Protein AF-A0A7S4PQV6-F1 (afdb_monomer_lite)

Radius of gyration: 25.03 Å; chains: 1; bounding box: 55×38×76 Å

Structure (mmCIF, N/CA/C/O backbone):
data_AF-A0A7S4PQV6-F1
#
_entry.id   AF-A0A7S4PQV6-F1
#
loop_
_atom_site.group_PDB
_atom_site.id
_atom_site.type_symbol
_atom_site.label_atom_id
_atom_site.label_alt_id
_atom_site.label_comp_id
_atom_site.label_asym_id
_atom_site.label_entity_id
_atom_site.label_seq_id
_atom_site.pdbx_PDB_ins_code
_atom_site.Cartn_x
_atom_site.Cartn_y
_atom_site.Cartn_z
_atom_site.occupancy
_atom_site.B_iso_or_equiv
_atom_site.auth_seq_id
_atom_site.auth_comp_id
_atom_site.auth_asym_id
_atom_site.auth_atom_id
_atom_site.pdbx_PDB_model_num
ATOM 1 N N . PRO A 1 1 ? -4.901 -3.426 -16.886 1.00 66.56 1 PRO A N 1
ATOM 2 C CA . PRO A 1 1 ? -4.158 -3.063 -15.654 1.00 66.56 1 PRO A CA 1
ATOM 3 C C . PRO A 1 1 ? -4.168 -4.275 -14.724 1.00 66.56 1 PRO A C 1
ATOM 5 O O . PRO A 1 1 ? -5.193 -4.946 -14.665 1.00 66.56 1 PRO A O 1
ATOM 8 N N . THR A 1 2 ? -3.049 -4.587 -14.075 1.00 83.88 2 THR A N 1
ATOM 9 C CA . THR A 1 2 ? -2.948 -5.739 -13.167 1.00 83.88 2 THR A CA 1
ATOM 10 C C . THR A 1 2 ? -3.135 -5.259 -11.735 1.00 83.88 2 THR A C 1
ATOM 12 O O . THR A 1 2 ? -2.470 -4.310 -11.329 1.00 83.88 2 THR A O 1
ATOM 15 N N . VAL A 1 3 ? -4.025 -5.906 -10.984 1.00 88.38 3 VAL A N 1
ATOM 16 C CA . VAL A 1 3 ? -4.213 -5.672 -9.547 1.00 88.38 3 VAL A CA 1
ATOM 17 C C . VAL A 1 3 ? -3.624 -6.861 -8.800 1.00 88.38 3 VAL A C 1
ATOM 19 O O . VAL A 1 3 ? -3.897 -8.006 -9.156 1.00 88.38 3 VAL A O 1
ATOM 22 N N . ILE A 1 4 ? -2.809 -6.586 -7.785 1.00 91.00 4 ILE A N 1
ATOM 23 C CA . ILE A 1 4 ? -2.228 -7.602 -6.907 1.00 91.00 4 ILE A CA 1
ATOM 24 C C . ILE A 1 4 ? -2.893 -7.455 -5.544 1.00 91.00 4 ILE A C 1
ATOM 26 O O . ILE A 1 4 ? -2.924 -6.361 -4.986 1.00 91.00 4 ILE A O 1
ATOM 30 N N . VAL A 1 5 ? -3.425 -8.556 -5.019 1.00 93.06 5 VAL A N 1
ATOM 31 C CA . VAL A 1 5 ? -4.006 -8.613 -3.675 1.00 93.06 5 VAL A CA 1
ATOM 32 C C . VAL A 1 5 ? -3.042 -9.377 -2.778 1.00 93.06 5 VAL A C 1
ATOM 34 O O . VAL A 1 5 ? -2.691 -10.517 -3.075 1.00 93.06 5 VAL A O 1
ATOM 37 N N . LEU A 1 6 ? -2.607 -8.736 -1.694 1.00 92.81 6 LEU A N 1
ATOM 38 C CA . LEU A 1 6 ? -1.707 -9.318 -0.704 1.00 92.81 6 LEU A CA 1
ATOM 39 C C . LEU A 1 6 ? -2.501 -9.659 0.558 1.00 92.81 6 LEU A C 1
ATOM 41 O O . LEU A 1 6 ? -3.185 -8.801 1.112 1.00 92.81 6 LEU A O 1
ATOM 45 N N . ALA A 1 7 ? -2.390 -10.902 1.021 1.00 94.44 7 ALA A N 1
ATOM 46 C CA . ALA A 1 7 ? -2.886 -11.309 2.329 1.00 94.44 7 ALA A CA 1
ATOM 47 C C . ALA A 1 7 ? -1.705 -11.395 3.301 1.00 94.44 7 ALA A C 1
ATOM 49 O O . ALA A 1 7 ? -0.727 -12.090 3.024 1.00 94.44 7 ALA A O 1
ATOM 50 N N . SER A 1 8 ? -1.791 -10.696 4.432 1.00 92.31 8 SER A N 1
ATOM 51 C CA . SER A 1 8 ? -0.792 -10.771 5.498 1.00 92.31 8 SER A CA 1
ATOM 52 C C . SER A 1 8 ? -1.277 -11.656 6.649 1.00 92.31 8 SER A C 1
ATOM 54 O O . SER A 1 8 ? -2.484 -11.827 6.843 1.00 92.31 8 SER A O 1
ATOM 56 N N . PRO A 1 9 ? -0.362 -12.190 7.474 1.00 90.81 9 PRO A N 1
ATOM 57 C CA . PRO A 1 9 ? -0.731 -12.694 8.788 1.00 90.81 9 PRO A CA 1
ATOM 58 C C . PRO A 1 9 ? -1.379 -11.590 9.639 1.00 90.81 9 PRO A C 1
ATOM 60 O O . PRO A 1 9 ? -1.104 -10.405 9.442 1.00 90.81 9 PRO A O 1
ATOM 63 N N . GLY A 1 10 ? -2.210 -11.986 10.607 1.00 90.19 10 GLY A N 1
ATOM 64 C CA . GLY A 1 10 ? -2.745 -11.055 11.602 1.00 90.19 10 GLY A CA 1
ATOM 65 C C . GLY A 1 10 ? -1.632 -10.443 12.454 1.00 90.19 10 GLY A C 1
ATOM 66 O O . GLY A 1 10 ? -0.695 -11.152 12.837 1.00 90.19 10 GLY A O 1
ATOM 67 N N . LEU A 1 11 ? -1.758 -9.143 12.725 1.00 92.06 11 LEU A N 1
ATOM 68 C CA . LEU A 1 11 ? -0.858 -8.393 13.598 1.00 92.06 11 LEU A CA 1
ATOM 69 C C . LEU A 1 11 ? -1.162 -8.678 15.074 1.00 92.06 11 LEU A C 1
ATOM 71 O O . LEU A 1 11 ? -2.280 -9.073 15.419 1.00 92.06 11 LEU A O 1
ATOM 75 N N . PHE A 1 12 ? -0.177 -8.444 15.940 1.00 91.88 12 PHE A N 1
ATOM 76 C CA . PHE A 1 12 ? -0.303 -8.518 17.400 1.00 91.88 12 PHE A CA 1
ATOM 77 C C . PHE A 1 12 ? -0.680 -9.910 17.919 1.00 91.88 12 PHE A C 1
ATOM 79 O O . PHE A 1 12 ? -1.344 -10.058 18.949 1.00 91.88 12 PHE A O 1
ATOM 86 N N . ALA A 1 13 ? -0.254 -10.953 17.203 1.00 91.00 13 ALA A N 1
ATOM 87 C CA . ALA A 1 13 ? -0.435 -12.325 17.652 1.00 91.00 13 ALA A CA 1
ATOM 88 C C . ALA A 1 13 ? 0.376 -12.564 18.945 1.00 91.00 13 ALA A C 1
ATOM 90 O O . ALA A 1 13 ? 1.573 -12.278 18.974 1.00 91.00 13 ALA A O 1
ATOM 91 N N . PRO A 1 14 ? -0.221 -13.145 20.004 1.00 88.19 14 PRO A N 1
ATOM 92 C CA . PRO A 1 14 ? 0.423 -13.262 21.318 1.00 88.19 14 PRO A CA 1
ATOM 93 C C . PRO A 1 14 ? 1.658 -14.174 21.319 1.00 88.19 14 PRO A C 1
ATOM 95 O O . PRO A 1 14 ? 2.462 -14.143 22.244 1.00 88.19 14 PRO A O 1
ATOM 98 N N . ASN A 1 15 ? 1.805 -15.009 20.291 1.00 90.69 15 ASN A N 1
ATOM 99 C CA . ASN A 1 15 ? 2.892 -15.966 20.133 1.00 90.69 15 ASN A CA 1
ATOM 100 C C . ASN A 1 15 ? 3.994 -15.480 19.177 1.00 90.69 15 ASN A C 1
ATOM 102 O O . ASN A 1 15 ? 4.750 -16.309 18.666 1.00 90.69 15 ASN A O 1
ATOM 106 N N . ARG A 1 16 ? 4.073 -14.175 18.884 1.00 87.88 16 ARG A N 1
ATOM 107 C CA . ARG A 1 16 ? 5.076 -13.612 17.971 1.00 87.88 16 ARG A CA 1
ATOM 108 C C . ARG A 1 16 ? 5.766 -12.380 18.562 1.00 87.88 16 ARG A C 1
ATOM 110 O O . ARG A 1 16 ? 5.143 -11.640 19.318 1.00 87.88 16 ARG A O 1
ATOM 117 N N . PRO A 1 17 ? 7.045 -12.141 18.220 1.00 85.62 17 PRO A N 1
ATOM 118 C CA . PRO A 1 17 ? 7.727 -10.905 18.589 1.00 85.62 17 PRO A CA 1
ATOM 119 C C . PRO A 1 17 ? 7.080 -9.687 17.918 1.00 85.62 17 PRO A C 1
ATOM 121 O O . PRO A 1 17 ? 6.705 -9.766 16.751 1.00 85.62 17 PRO A O 1
ATOM 124 N N . SER A 1 18 ? 7.063 -8.539 18.597 1.00 83.62 18 SER A N 1
ATOM 125 C CA . SER A 1 18 ? 6.585 -7.258 18.039 1.00 83.62 18 SER A CA 1
ATOM 126 C C . SER A 1 18 ? 7.329 -6.832 16.768 1.00 83.62 18 SER A C 1
ATOM 128 O O . SER A 1 18 ? 6.753 -6.201 15.884 1.00 83.62 18 SER A O 1
ATOM 130 N N . LEU A 1 19 ? 8.597 -7.232 16.635 1.00 86.69 19 LEU A N 1
ATOM 131 C CA . LEU A 1 19 ? 9.392 -7.014 15.427 1.00 86.69 19 LEU A CA 1
ATOM 132 C C . LEU A 1 19 ? 8.735 -7.624 14.178 1.00 86.69 19 LEU A C 1
ATOM 134 O O . LEU A 1 19 ? 8.842 -7.056 13.096 1.00 86.69 19 LEU A O 1
ATOM 138 N N . PHE A 1 20 ? 8.042 -8.756 14.322 1.00 88.69 20 PHE A N 1
ATOM 139 C CA . PHE A 1 20 ? 7.356 -9.402 13.207 1.00 88.69 20 PHE A CA 1
ATOM 140 C C . PHE A 1 20 ? 6.246 -8.507 12.639 1.00 88.69 20 PHE A C 1
ATOM 142 O O . PHE A 1 20 ? 6.111 -8.382 11.424 1.00 88.69 20 PHE A O 1
ATOM 149 N N . ASP A 1 21 ? 5.482 -7.839 13.505 1.00 91.69 21 ASP A N 1
ATOM 150 C CA . ASP A 1 21 ? 4.415 -6.926 13.085 1.00 91.69 21 ASP A CA 1
ATOM 151 C C . ASP A 1 21 ? 4.988 -5.722 12.328 1.00 91.69 21 ASP A C 1
ATOM 153 O O . ASP A 1 21 ? 4.485 -5.349 11.267 1.00 91.69 21 ASP A O 1
ATOM 157 N N . ALA A 1 22 ? 6.099 -5.169 12.821 1.00 89.62 22 ALA A N 1
ATOM 158 C CA . ALA A 1 22 ? 6.819 -4.089 12.153 1.00 89.62 22 ALA A CA 1
ATOM 159 C C . ALA A 1 22 ? 7.352 -4.509 10.772 1.00 89.62 22 ALA A C 1
ATOM 161 O O . ALA A 1 22 ? 7.236 -3.764 9.802 1.00 89.62 22 ALA A O 1
ATOM 162 N N . GLN A 1 23 ? 7.886 -5.725 10.659 1.00 87.75 23 GLN A N 1
ATOM 163 C CA . GLN A 1 23 ? 8.339 -6.304 9.395 1.00 87.75 23 GLN A CA 1
ATOM 164 C C . GLN A 1 23 ? 7.192 -6.472 8.387 1.00 87.75 23 GLN A C 1
ATOM 166 O O . GLN A 1 23 ? 7.349 -6.136 7.213 1.00 87.75 23 GLN A O 1
ATOM 171 N N . VAL A 1 24 ? 6.027 -6.949 8.836 1.00 90.62 24 VAL A N 1
ATOM 172 C CA . VAL A 1 24 ? 4.827 -7.057 7.991 1.00 90.62 24 VAL A CA 1
ATOM 173 C C . VAL A 1 24 ? 4.370 -5.675 7.524 1.00 90.62 24 VAL A C 1
ATOM 175 O O . VAL A 1 24 ? 4.119 -5.489 6.334 1.00 90.62 24 VAL A O 1
ATOM 178 N N . LEU A 1 25 ? 4.301 -4.691 8.424 1.00 92.06 25 LEU A N 1
ATOM 179 C CA . LEU A 1 25 ? 3.926 -3.319 8.073 1.00 92.06 25 LEU A CA 1
ATOM 180 C C . LEU A 1 25 ? 4.905 -2.694 7.075 1.00 92.06 25 LEU A C 1
ATOM 182 O O . LEU A 1 25 ? 4.463 -2.074 6.110 1.00 92.06 25 LEU A O 1
ATOM 186 N N . ALA A 1 26 ? 6.208 -2.905 7.257 1.00 88.50 26 ALA A N 1
ATOM 187 C CA . ALA A 1 26 ? 7.241 -2.446 6.335 1.00 88.50 26 ALA A CA 1
ATOM 188 C C . ALA A 1 26 ? 7.038 -3.009 4.916 1.00 88.50 26 ALA A C 1
ATOM 190 O O . ALA A 1 26 ? 7.042 -2.256 3.943 1.00 88.50 26 ALA A O 1
ATOM 191 N N . VAL A 1 27 ? 6.752 -4.313 4.790 1.00 89.19 27 VAL A N 1
ATOM 192 C CA . VAL A 1 27 ? 6.413 -4.953 3.502 1.00 89.19 27 VAL A CA 1
ATOM 193 C C . VAL A 1 27 ? 5.146 -4.353 2.896 1.00 89.19 27 VAL A C 1
ATOM 195 O O . VAL A 1 27 ? 5.111 -4.036 1.706 1.00 89.19 27 VAL A O 1
ATOM 198 N N . LEU A 1 28 ? 4.090 -4.200 3.700 1.00 91.75 28 LEU A N 1
ATOM 199 C CA . LEU A 1 28 ? 2.818 -3.652 3.232 1.00 91.75 28 LEU A CA 1
ATOM 200 C C . LEU A 1 28 ? 2.988 -2.216 2.734 1.00 91.75 28 LEU A C 1
ATOM 202 O O . LEU A 1 28 ? 2.442 -1.876 1.685 1.00 91.75 28 LEU A O 1
ATOM 206 N N . ASN A 1 29 ? 3.785 -1.406 3.432 1.00 89.69 29 ASN A N 1
ATOM 207 C CA . ASN A 1 29 ? 4.139 -0.062 2.999 1.00 89.69 29 ASN A CA 1
ATOM 208 C C . ASN A 1 29 ? 4.915 -0.073 1.681 1.00 89.69 29 ASN A C 1
ATOM 210 O O . ASN A 1 29 ? 4.572 0.633 0.728 1.00 89.69 29 ASN A O 1
ATOM 214 N N . LEU A 1 30 ? 5.920 -0.944 1.606 1.00 88.00 30 LEU A N 1
ATOM 215 C CA . LEU A 1 30 ? 6.806 -1.054 0.463 1.00 88.00 30 LEU A CA 1
ATOM 216 C C . LEU A 1 30 ? 6.072 -1.480 -0.807 1.00 88.00 30 LEU A C 1
ATOM 218 O O . LEU A 1 30 ? 6.369 -0.939 -1.861 1.00 88.00 30 LEU A O 1
ATOM 222 N N . LEU A 1 31 ? 5.103 -2.396 -0.733 1.00 90.50 31 LEU A N 1
ATOM 223 C CA . LEU A 1 31 ? 4.507 -3.018 -1.924 1.00 90.50 31 LEU A CA 1
ATOM 224 C C . LEU A 1 31 ? 3.120 -2.487 -2.289 1.00 90.50 31 LEU A C 1
ATOM 226 O O . LEU A 1 31 ? 2.731 -2.533 -3.456 1.00 90.50 31 LEU A O 1
ATOM 230 N N . SER A 1 32 ? 2.363 -1.982 -1.317 1.00 93.75 32 SER A N 1
ATOM 231 C CA . SER A 1 32 ? 0.948 -1.665 -1.530 1.00 93.75 32 SER A CA 1
ATOM 232 C C . SER A 1 32 ? 0.751 -0.224 -1.999 1.00 93.75 32 SER A C 1
ATOM 234 O O . SER A 1 32 ? 1.543 0.663 -1.673 1.00 93.75 32 SER A O 1
ATOM 236 N N . SER A 1 33 ? -0.332 0.020 -2.738 1.00 94.50 33 SER A N 1
ATOM 237 C CA . SER A 1 33 ? -0.899 1.360 -2.958 1.00 94.50 33 SER A CA 1
ATOM 238 C C . SER A 1 33 ? -2.083 1.648 -2.030 1.00 94.50 33 SER A C 1
ATOM 240 O O . SER A 1 33 ? -2.363 2.803 -1.722 1.00 94.50 33 SER A O 1
ATOM 242 N N . VAL A 1 34 ? -2.735 0.603 -1.516 1.00 96.81 34 VAL A N 1
ATOM 243 C CA . VAL A 1 34 ? -3.788 0.680 -0.500 1.00 96.81 34 VAL A CA 1
ATOM 244 C C . VAL A 1 34 ? -3.549 -0.431 0.520 1.00 96.81 34 VAL A C 1
ATOM 246 O O . VAL A 1 34 ? -3.351 -1.583 0.141 1.00 96.81 34 VAL A O 1
ATOM 249 N N . VAL A 1 35 ? -3.569 -0.091 1.806 1.00 97.19 35 VAL A N 1
ATOM 250 C CA . VAL A 1 35 ? -3.489 -1.031 2.928 1.00 97.19 35 VAL A CA 1
ATOM 251 C C . VAL A 1 35 ? -4.831 -1.035 3.648 1.00 97.19 35 VAL A C 1
ATOM 253 O O . VAL A 1 35 ? -5.335 0.014 4.047 1.00 97.19 35 VAL A O 1
ATOM 256 N N . LEU A 1 36 ? -5.400 -2.228 3.823 1.00 96.88 36 LEU A N 1
ATOM 257 C CA . LEU A 1 36 ? -6.614 -2.433 4.606 1.00 96.88 36 LEU A CA 1
ATOM 258 C C . LEU A 1 36 ? -6.223 -2.856 6.021 1.00 96.88 36 LEU A C 1
ATOM 260 O O . LEU A 1 36 ? -5.706 -3.956 6.214 1.00 96.88 36 LEU A O 1
ATOM 264 N N . TYR A 1 37 ? -6.484 -2.005 7.011 1.00 95.69 37 TYR A N 1
ATOM 265 C CA . TYR A 1 37 ? -6.331 -2.380 8.414 1.00 95.69 37 TYR A CA 1
ATOM 266 C C . TYR A 1 37 ? -7.686 -2.806 8.966 1.00 95.69 37 TYR A C 1
ATOM 268 O O . TYR A 1 37 ? -8.560 -1.974 9.186 1.00 95.69 37 TYR A O 1
ATOM 276 N N . ASN A 1 38 ? -7.880 -4.112 9.131 1.00 94.50 38 ASN A N 1
ATOM 277 C CA . ASN A 1 38 ? -9.162 -4.684 9.523 1.00 94.50 38 ASN A CA 1
ATOM 278 C C . ASN A 1 38 ? -9.226 -4.937 11.038 1.00 94.50 38 ASN A C 1
ATOM 280 O O . ASN A 1 38 ? -8.465 -5.754 11.557 1.00 94.50 38 ASN A O 1
ATOM 284 N N . SER A 1 39 ? -10.172 -4.295 11.723 1.00 93.12 39 SER A N 1
ATOM 285 C CA . SER A 1 39 ? -10.413 -4.420 13.166 1.00 93.12 39 SER A CA 1
ATOM 286 C C . SER A 1 39 ? -11.882 -4.747 13.478 1.00 93.12 39 SER A C 1
ATOM 288 O O . SER A 1 39 ? -12.733 -4.785 12.587 1.00 93.12 39 SER A O 1
ATOM 290 N N . GLN A 1 40 ? -12.183 -5.043 14.746 1.00 90.81 40 GLN A N 1
ATOM 291 C CA . GLN A 1 40 ? -13.522 -5.413 15.222 1.00 90.81 40 GLN A CA 1
ATOM 292 C C . GLN A 1 40 ? -14.002 -4.448 16.312 1.00 90.81 40 GLN A C 1
ATOM 294 O O . GLN A 1 40 ? -13.234 -4.078 17.194 1.00 90.81 40 GLN A O 1
ATOM 299 N N . SER A 1 41 ? -15.299 -4.150 16.297 1.00 87.06 41 SER A N 1
ATOM 300 C CA . SER A 1 41 ? -16.121 -3.524 17.341 1.00 87.06 41 SER A CA 1
ATOM 301 C C . SER A 1 41 ? -15.789 -2.086 17.732 1.00 87.06 41 SER A C 1
ATOM 303 O O . SER A 1 41 ? -16.667 -1.224 17.680 1.00 87.06 41 SER A O 1
ATOM 305 N N . VAL A 1 42 ? -14.566 -1.824 18.189 1.00 84.88 42 VAL A N 1
ATOM 306 C CA . VAL A 1 42 ? -14.145 -0.540 18.756 1.00 84.88 42 VAL A CA 1
ATOM 307 C C . VAL A 1 42 ? -12.716 -0.252 18.312 1.00 84.88 42 VAL A C 1
ATOM 309 O O . VAL A 1 42 ? -11.872 -1.143 18.278 1.00 84.88 42 VAL A O 1
ATOM 312 N N . ILE A 1 43 ? -12.448 1.009 17.980 1.00 84.00 43 ILE A N 1
ATOM 313 C CA . ILE A 1 43 ? -11.084 1.521 17.887 1.00 84.00 43 ILE A CA 1
ATOM 314 C C . ILE A 1 43 ? -10.778 2.162 19.237 1.00 84.00 43 ILE A C 1
ATOM 316 O O . ILE A 1 43 ? -11.258 3.260 19.521 1.00 84.00 43 ILE A O 1
ATOM 320 N N . ASP A 1 44 ? -10.038 1.453 20.081 1.00 84.31 44 ASP A N 1
ATOM 321 C CA . ASP A 1 44 ? -9.576 1.991 21.354 1.00 84.31 44 ASP A CA 1
ATOM 322 C C . ASP A 1 44 ? -8.182 2.625 21.230 1.00 84.31 44 ASP A C 1
ATOM 324 O O . ASP A 1 44 ? -7.487 2.515 20.213 1.00 84.31 44 ASP A O 1
ATOM 328 N N . ARG A 1 45 ? -7.804 3.352 22.284 1.00 87.56 45 ARG A N 1
ATOM 329 C CA . ARG A 1 45 ? -6.503 4.012 22.399 1.00 87.56 45 ARG A CA 1
ATOM 330 C C . ARG A 1 45 ? -5.361 3.007 22.294 1.00 87.56 45 ARG A C 1
ATOM 332 O O . ARG A 1 45 ? -4.443 3.226 21.511 1.00 87.56 45 ARG A O 1
ATOM 339 N N . ASP A 1 46 ? -5.437 1.915 23.047 1.00 88.94 46 ASP A N 1
ATOM 340 C CA . ASP A 1 46 ? -4.361 0.931 23.150 1.00 88.94 46 ASP A CA 1
ATOM 341 C C . ASP A 1 46 ? -4.048 0.293 21.791 1.00 88.94 46 ASP A C 1
ATOM 343 O O . ASP A 1 46 ? -2.882 0.095 21.451 1.00 88.94 46 ASP A O 1
ATOM 347 N N . ALA A 1 47 ? -5.067 -0.008 20.982 1.00 89.19 47 ALA A N 1
ATOM 348 C CA . ALA A 1 47 ? -4.890 -0.543 19.639 1.00 89.19 47 ALA A CA 1
ATOM 349 C C . ALA A 1 47 ? -4.196 0.460 18.708 1.00 89.19 47 ALA A C 1
ATOM 351 O O . ALA A 1 47 ? -3.326 0.065 17.929 1.00 89.19 47 ALA A O 1
ATOM 352 N N . LEU A 1 48 ? -4.551 1.746 18.793 1.00 91.12 48 LEU A N 1
ATOM 353 C CA . LEU A 1 48 ? -3.916 2.795 17.994 1.00 91.12 48 LEU A CA 1
ATOM 354 C C . LEU A 1 48 ? -2.477 3.064 18.436 1.00 91.12 48 LEU A C 1
ATOM 356 O O . LEU A 1 48 ? -1.606 3.169 17.578 1.00 91.12 48 LEU A O 1
ATOM 360 N N . GLU A 1 49 ? -2.200 3.108 19.739 1.00 91.81 49 GLU A N 1
ATOM 361 C CA . GLU A 1 49 ? -0.844 3.286 20.275 1.00 91.81 49 GLU A CA 1
ATOM 362 C C . GLU A 1 49 ? 0.058 2.086 19.930 1.00 91.81 49 GLU A C 1
ATOM 364 O O . GLU A 1 49 ? 1.203 2.265 19.514 1.00 91.81 49 GLU A O 1
ATOM 369 N N . ARG A 1 50 ? -0.467 0.853 19.996 1.00 92.12 50 ARG A N 1
ATOM 370 C CA . ARG A 1 50 ? 0.251 -0.354 19.542 1.00 92.12 50 ARG A CA 1
ATOM 371 C C . ARG A 1 50 ? 0.550 -0.323 18.048 1.00 92.12 50 ARG A C 1
ATOM 373 O O . ARG A 1 50 ? 1.653 -0.687 17.640 1.00 92.12 50 ARG A O 1
ATOM 380 N N . LEU A 1 51 ? -0.416 0.103 17.233 1.00 94.44 51 LEU A N 1
ATOM 381 C CA . LEU A 1 51 ? -0.211 0.260 15.797 1.00 94.44 51 LEU A CA 1
ATOM 382 C C . LEU A 1 51 ? 0.809 1.363 15.499 1.00 94.44 51 LEU A C 1
ATOM 384 O O . LEU A 1 51 ? 1.679 1.149 14.661 1.00 94.44 51 LEU A O 1
ATOM 388 N N . ALA A 1 52 ? 0.759 2.487 16.215 1.00 93.56 52 ALA A N 1
ATOM 389 C CA . ALA A 1 52 ? 1.731 3.569 16.091 1.00 93.56 52 ALA A CA 1
ATOM 390 C C . ALA A 1 52 ? 3.156 3.093 16.405 1.00 93.56 52 ALA A C 1
ATOM 392 O O . ALA A 1 52 ? 4.070 3.330 15.621 1.00 93.56 52 ALA A O 1
ATOM 393 N N . PHE A 1 53 ? 3.334 2.328 17.484 1.00 92.75 53 PHE A N 1
ATOM 394 C CA . PHE A 1 53 ? 4.628 1.739 17.836 1.00 92.75 53 PHE A CA 1
ATOM 395 C C . PHE A 1 53 ? 5.151 0.771 16.759 1.00 92.75 53 PHE A C 1
ATOM 397 O O . PHE A 1 53 ? 6.337 0.774 16.412 1.00 92.75 53 PHE A O 1
ATOM 404 N N . ALA A 1 54 ? 4.269 -0.059 16.198 1.00 93.50 54 ALA A N 1
ATOM 405 C CA . ALA A 1 54 ? 4.633 -0.968 15.115 1.00 93.50 54 ALA A CA 1
ATOM 406 C C . ALA A 1 54 ? 4.983 -0.207 13.822 1.00 93.50 54 ALA A C 1
ATOM 408 O O . ALA A 1 54 ? 5.932 -0.588 13.140 1.00 93.50 54 ALA A O 1
ATOM 409 N N . ILE A 1 55 ? 4.270 0.886 13.519 1.00 93.75 55 ILE A N 1
ATOM 410 C CA . ILE A 1 55 ? 4.571 1.815 12.419 1.00 93.75 55 ILE A CA 1
ATOM 411 C C . ILE A 1 55 ? 5.938 2.467 12.626 1.00 93.75 55 ILE A C 1
ATOM 413 O O . ILE A 1 55 ? 6.759 2.446 11.716 1.00 93.75 55 ILE A O 1
ATOM 417 N N . GLU A 1 56 ? 6.223 2.991 13.817 1.00 90.69 56 GLU A N 1
ATOM 418 C CA . GLU A 1 56 ? 7.515 3.594 14.148 1.00 90.69 56 GLU A CA 1
ATOM 419 C C . GLU A 1 56 ? 8.660 2.599 13.958 1.00 90.69 56 GLU A C 1
ATOM 421 O O . GLU A 1 56 ? 9.645 2.890 13.279 1.00 90.69 56 GLU A O 1
ATOM 426 N N . THR A 1 57 ? 8.487 1.376 14.457 1.00 88.50 57 THR A N 1
ATOM 427 C CA . THR A 1 57 ? 9.470 0.309 14.259 1.00 88.50 57 THR A CA 1
ATOM 428 C C . THR A 1 57 ? 9.615 -0.028 12.771 1.00 88.50 57 THR A C 1
ATOM 430 O O . THR A 1 57 ? 10.734 -0.122 12.271 1.00 88.50 57 THR A O 1
ATOM 433 N N . ALA A 1 58 ? 8.511 -0.142 12.027 1.00 88.75 58 ALA A N 1
ATOM 434 C CA . ALA A 1 58 ? 8.532 -0.384 10.586 1.00 88.75 58 ALA A CA 1
ATOM 435 C C . ALA A 1 58 ? 9.256 0.737 9.827 1.00 88.75 58 ALA A C 1
ATOM 437 O O . ALA A 1 58 ? 9.968 0.457 8.860 1.00 88.75 58 ALA A O 1
ATOM 438 N N . MET A 1 59 ? 9.138 1.988 10.279 1.00 85.19 59 MET A N 1
ATOM 439 C CA . MET A 1 59 ? 9.856 3.113 9.687 1.00 85.19 59 MET A CA 1
ATOM 440 C C . MET A 1 59 ? 11.370 2.984 9.829 1.00 85.19 59 MET A C 1
ATOM 442 O O . MET A 1 59 ? 12.087 3.314 8.890 1.00 85.19 59 MET A O 1
ATOM 446 N N . THR A 1 60 ? 11.856 2.431 10.945 1.00 80.50 60 THR A N 1
ATOM 447 C CA . THR A 1 60 ? 13.296 2.166 11.126 1.00 80.50 60 THR A CA 1
ATOM 448 C C . THR A 1 60 ? 13.815 1.014 10.261 1.00 80.50 60 THR A C 1
ATOM 450 O O . THR A 1 60 ? 15.002 0.969 9.950 1.00 80.50 60 THR A O 1
ATOM 453 N N . LEU A 1 61 ? 12.931 0.092 9.862 1.00 75.44 61 LEU A N 1
ATOM 454 C CA . LEU A 1 61 ? 13.260 -1.057 9.016 1.00 75.44 61 LEU A CA 1
ATOM 455 C C . LEU A 1 61 ? 13.128 -0.769 7.519 1.00 75.44 61 LEU A C 1
ATOM 457 O O . LEU A 1 61 ? 13.715 -1.487 6.716 1.00 75.44 61 LEU A O 1
ATOM 461 N N . SER A 1 62 ? 12.308 0.198 7.109 1.00 68.62 62 SER A N 1
ATOM 462 C CA . SER A 1 62 ? 12.007 0.382 5.685 1.00 68.62 62 SER A CA 1
ATOM 463 C C . SER A 1 62 ? 12.904 1.423 5.025 1.00 68.62 62 SER A C 1
ATOM 465 O O . SER A 1 62 ? 13.588 2.207 5.676 1.00 68.62 62 SER A O 1
ATOM 467 N N . TYR A 1 63 ? 12.836 1.475 3.697 1.00 67.12 63 TYR A N 1
ATOM 468 C CA . TYR A 1 63 ? 13.455 2.497 2.852 1.00 67.12 63 TYR A CA 1
ATOM 469 C C . TYR A 1 63 ? 12.737 3.862 2.961 1.00 67.12 63 TYR A C 1
ATOM 471 O O . TYR A 1 63 ? 12.446 4.496 1.945 1.00 67.12 63 TYR A O 1
ATOM 479 N N . PHE A 1 64 ? 12.377 4.297 4.175 1.00 61.31 64 PHE A N 1
ATOM 480 C CA . PHE A 1 64 ? 11.727 5.590 4.384 1.00 61.31 64 PHE A CA 1
ATOM 481 C C . PHE A 1 64 ? 12.734 6.713 4.177 1.00 61.31 64 PHE A C 1
ATOM 483 O O . PHE A 1 64 ? 13.620 6.935 4.999 1.00 61.31 64 PHE A O 1
ATOM 490 N N . GLU A 1 65 ? 12.555 7.476 3.104 1.00 56.06 65 GLU A N 1
ATOM 491 C CA . GLU A 1 65 ? 13.061 8.842 3.078 1.00 56.06 65 GLU A CA 1
ATOM 492 C C . GLU A 1 65 ? 12.001 9.757 3.688 1.00 56.06 65 GLU A C 1
ATOM 494 O O . GLU A 1 65 ? 10.847 9.761 3.261 1.00 56.06 65 GLU A O 1
ATOM 499 N N . GLN A 1 66 ? 12.394 10.559 4.680 1.00 50.47 66 GLN A N 1
ATOM 500 C CA . GLN A 1 66 ? 11.511 11.504 5.379 1.00 50.47 66 GLN A CA 1
ATOM 501 C C . GLN A 1 66 ? 11.016 12.661 4.481 1.00 50.47 66 GLN A C 1
ATOM 503 O O . GLN A 1 66 ? 10.314 13.560 4.941 1.00 50.47 66 GLN A O 1
ATOM 508 N N . HIS A 1 67 ? 11.349 12.664 3.184 1.00 47.25 67 HIS A N 1
ATOM 509 C CA . HIS A 1 67 ? 11.078 13.769 2.271 1.00 47.25 67 HIS A CA 1
ATOM 510 C C . HIS A 1 67 ? 10.603 13.296 0.894 1.00 47.25 67 HIS A C 1
ATOM 512 O O . HIS A 1 67 ? 11.003 12.242 0.402 1.00 47.25 67 HIS A O 1
ATOM 518 N N . LYS A 1 68 ? 9.776 14.131 0.246 1.00 52.41 68 LYS A N 1
ATOM 519 C CA . LYS A 1 68 ? 9.412 14.029 -1.177 1.00 52.41 68 LYS A CA 1
ATOM 520 C C . LYS A 1 68 ? 10.649 14.301 -2.043 1.00 52.41 68 LYS A C 1
ATOM 522 O O . LYS A 1 68 ? 10.770 15.367 -2.638 1.00 52.41 68 LYS A O 1
ATOM 527 N N . SER A 1 69 ? 11.597 13.374 -2.047 1.00 60.38 69 SER A N 1
ATOM 528 C CA . SER A 1 69 ? 12.691 13.355 -3.007 1.00 60.38 69 SER A CA 1
ATOM 529 C C . SER A 1 69 ? 12.204 12.716 -4.309 1.00 60.38 69 SER A C 1
ATOM 531 O O . SER A 1 69 ? 11.279 11.892 -4.309 1.00 60.38 69 SER A O 1
ATOM 533 N N . ASP A 1 70 ? 12.879 13.026 -5.415 1.00 58.94 70 ASP A N 1
ATOM 534 C CA . ASP A 1 70 ? 12.666 12.376 -6.719 1.00 58.94 70 ASP A CA 1
ATOM 535 C C . ASP A 1 70 ? 12.985 10.867 -6.703 1.00 58.94 70 ASP A C 1
AT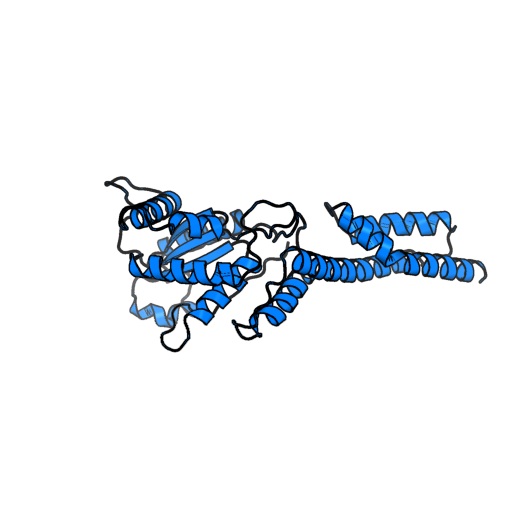OM 537 O O . ASP A 1 70 ? 12.881 10.203 -7.727 1.00 58.94 70 ASP A O 1
ATOM 541 N N . LYS A 1 71 ? 13.383 10.316 -5.548 1.00 66.81 71 LYS A N 1
ATOM 542 C CA . LYS A 1 71 ? 13.758 8.914 -5.319 1.00 66.81 71 LYS A CA 1
ATOM 543 C C . LYS A 1 71 ? 12.809 8.204 -4.350 1.00 66.81 71 LYS A C 1
ATOM 545 O O . LYS A 1 71 ? 13.023 7.040 -4.020 1.00 66.81 71 LYS A O 1
ATOM 550 N N . SER A 1 72 ? 11.760 8.892 -3.902 1.00 79.19 72 SER A N 1
ATOM 551 C CA . SER A 1 72 ? 10.805 8.363 -2.932 1.00 79.19 72 SER A CA 1
ATOM 552 C C . SER A 1 72 ? 9.962 7.215 -3.499 1.00 79.19 72 SER A C 1
ATOM 554 O O . SER A 1 72 ? 9.673 7.129 -4.698 1.00 79.19 72 SER A O 1
ATOM 556 N N . ILE A 1 73 ? 9.568 6.312 -2.603 1.00 85.44 73 ILE A N 1
ATOM 557 C CA . ILE A 1 73 ? 8.606 5.245 -2.872 1.00 85.44 73 ILE A CA 1
ATOM 558 C C . ILE A 1 73 ? 7.218 5.791 -2.544 1.00 85.44 73 ILE A C 1
ATOM 560 O O . ILE A 1 73 ? 7.002 6.382 -1.485 1.00 85.44 73 ILE A O 1
ATOM 564 N N . SER A 1 74 ? 6.259 5.589 -3.443 1.00 89.69 74 SER A N 1
ATOM 565 C CA . SER A 1 74 ? 4.858 5.941 -3.191 1.00 89.69 74 SER A CA 1
ATOM 566 C C . SER A 1 74 ? 4.325 5.217 -1.950 1.00 89.69 74 SER A C 1
ATOM 568 O O . SER A 1 74 ? 4.404 3.992 -1.844 1.00 89.69 74 SER A O 1
ATOM 570 N N . ARG A 1 75 ? 3.763 5.970 -1.004 1.00 91.50 75 ARG A N 1
ATOM 571 C CA . ARG A 1 75 ? 3.190 5.425 0.234 1.00 91.50 75 ARG A CA 1
ATOM 572 C C . ARG A 1 75 ? 1.737 4.995 0.016 1.00 91.50 75 ARG A C 1
ATOM 574 O O . ARG A 1 75 ? 1.012 5.694 -0.701 1.00 91.50 75 ARG A O 1
ATOM 581 N N . PRO A 1 76 ? 1.279 3.896 0.635 1.00 95.12 76 PRO A N 1
ATOM 582 C CA . PRO A 1 76 ? -0.098 3.462 0.483 1.00 95.12 76 PRO A CA 1
ATOM 583 C C . PRO A 1 76 ? -1.085 4.374 1.211 1.00 95.12 76 PRO A C 1
ATOM 585 O O . PRO A 1 76 ? -0.749 5.030 2.197 1.00 95.12 76 PRO A O 1
ATOM 588 N N . HIS A 1 77 ? -2.333 4.340 0.760 1.00 97.06 77 HIS A N 1
ATOM 589 C CA . HIS A 1 77 ? -3.475 4.832 1.522 1.00 97.06 77 HIS A CA 1
ATOM 590 C C . HIS A 1 77 ? -3.830 3.830 2.628 1.00 97.06 77 HIS A C 1
ATOM 592 O O . HIS A 1 77 ? -3.904 2.631 2.356 1.00 97.06 77 HIS A O 1
ATOM 598 N N . LEU A 1 78 ? -4.090 4.295 3.850 1.00 97.31 78 LEU A N 1
ATOM 599 C CA . LEU A 1 78 ? -4.688 3.471 4.898 1.00 97.31 78 LEU A CA 1
ATOM 600 C C . LEU A 1 78 ? -6.213 3.550 4.804 1.00 97.31 78 LEU A C 1
ATOM 602 O O . LEU A 1 78 ? -6.789 4.628 4.952 1.00 97.31 78 LEU A O 1
ATOM 606 N N . LEU A 1 79 ? -6.860 2.399 4.634 1.00 97.25 79 LEU A N 1
ATOM 607 C CA . LEU A 1 79 ? -8.289 2.232 4.882 1.00 97.25 79 LEU A CA 1
ATOM 608 C C . LEU A 1 79 ? -8.473 1.388 6.144 1.00 97.25 79 LEU A C 1
ATOM 610 O O . LEU A 1 79 ? -8.267 0.172 6.128 1.00 97.25 79 LEU A O 1
ATOM 614 N N . SER A 1 80 ? -8.866 2.033 7.240 1.00 95.75 80 SER A N 1
ATOM 615 C CA . SER A 1 80 ? -9.241 1.345 8.474 1.00 95.75 80 SER A CA 1
ATOM 616 C C . SER A 1 80 ? -10.648 0.772 8.320 1.00 95.75 80 SER A C 1
ATOM 618 O O . SER A 1 80 ? -11.621 1.516 8.223 1.00 95.75 80 SER A O 1
ATOM 620 N N . VAL A 1 81 ? -10.763 -0.550 8.244 1.00 96.88 81 VAL A N 1
ATOM 621 C CA . VAL A 1 81 ? -12.038 -1.258 8.119 1.00 96.88 81 VAL A CA 1
ATOM 622 C C . VAL A 1 81 ? -12.448 -1.751 9.499 1.00 96.88 81 VAL A C 1
ATOM 624 O O . VAL A 1 81 ? -11.867 -2.702 10.018 1.00 96.88 81 VAL A O 1
ATOM 627 N N . VAL A 1 82 ? -13.462 -1.121 10.088 1.00 95.31 82 VAL A N 1
ATOM 628 C CA . VAL A 1 82 ? -13.986 -1.509 11.401 1.00 95.31 82 VAL A CA 1
ATOM 629 C C . VAL A 1 82 ? -15.246 -2.333 11.219 1.00 95.31 82 VAL A C 1
ATOM 631 O O . VAL A 1 82 ? -16.299 -1.824 10.824 1.00 95.31 82 VAL A O 1
ATOM 634 N N . GLN A 1 83 ? -15.149 -3.619 11.519 1.00 94.56 83 GLN A N 1
ATOM 635 C CA . GLN A 1 83 ? -16.301 -4.505 11.512 1.00 94.56 83 GLN A CA 1
ATOM 636 C C . GLN A 1 83 ? -17.124 -4.311 12.783 1.00 94.56 83 GLN A C 1
ATOM 638 O O . GLN A 1 83 ? -16.572 -4.208 13.873 1.00 94.56 83 GLN A O 1
ATOM 643 N N . ASN A 1 84 ? -18.445 -4.314 12.651 1.00 92.44 84 ASN A N 1
ATOM 644 C CA . ASN A 1 84 ? -19.407 -4.304 13.748 1.00 92.44 84 ASN A CA 1
ATOM 645 C C . ASN A 1 84 ? -19.223 -3.125 14.716 1.00 92.44 84 ASN A C 1
ATOM 647 O O . ASN A 1 84 ? -19.349 -3.302 15.928 1.00 92.44 84 ASN A O 1
ATOM 651 N N . LEU A 1 85 ? -18.897 -1.935 14.188 1.00 91.69 85 LEU A N 1
ATOM 652 C CA . LEU A 1 85 ? -18.642 -0.749 15.009 1.00 91.69 85 LEU A CA 1
ATOM 653 C C . LEU A 1 85 ? -19.833 -0.474 15.945 1.00 91.69 85 LEU A C 1
ATOM 655 O O . LEU A 1 85 ? -20.959 -0.282 15.491 1.00 91.69 85 LEU A O 1
ATOM 659 N N . GLN A 1 86 ? -19.568 -0.433 17.252 1.00 85.38 86 GLN A N 1
ATOM 660 C CA . GLN A 1 86 ? -20.592 -0.187 18.281 1.00 85.38 86 GLN A CA 1
ATOM 661 C C . GLN A 1 86 ? -20.817 1.305 18.568 1.00 85.38 86 GLN A C 1
ATOM 663 O O . GLN A 1 86 ? -21.797 1.685 19.207 1.00 85.38 86 GLN A O 1
ATOM 668 N N . LEU A 1 87 ? -19.898 2.152 18.107 1.00 85.19 87 LEU A N 1
ATOM 669 C CA . LEU A 1 87 ? -19.932 3.599 18.277 1.00 85.19 87 LEU A CA 1
ATOM 670 C C . LEU A 1 87 ? -20.522 4.279 17.038 1.00 85.19 87 LEU A C 1
ATOM 672 O O . LEU A 1 87 ? -20.422 3.775 15.920 1.00 85.19 87 LEU A O 1
ATOM 676 N N . ARG A 1 88 ? -21.104 5.464 17.227 1.00 86.19 88 ARG A N 1
ATOM 677 C CA . ARG A 1 88 ? -21.454 6.340 16.104 1.00 86.19 88 ARG A CA 1
ATOM 678 C C . ARG A 1 88 ? -20.223 7.135 15.678 1.00 86.19 88 ARG A C 1
ATOM 680 O O . ARG A 1 88 ? -19.440 7.563 16.525 1.00 86.19 88 ARG A O 1
ATOM 687 N N . LEU A 1 89 ? -20.070 7.350 14.372 1.00 90.12 89 LEU A N 1
ATOM 688 C CA . LEU A 1 89 ? -19.054 8.249 13.820 1.00 90.12 89 LEU A CA 1
ATOM 689 C C . LEU A 1 89 ? -19.502 9.699 14.031 1.00 90.12 89 LEU A C 1
ATOM 691 O O . LEU A 1 89 ? -19.988 10.359 13.116 1.00 90.12 89 LEU A O 1
ATOM 695 N N . GLU A 1 90 ? -19.391 10.164 15.273 1.00 92.38 90 GLU A N 1
ATOM 696 C CA . GLU A 1 90 ? -19.787 11.503 15.697 1.00 92.38 90 GLU A CA 1
ATOM 697 C C . GLU A 1 90 ? -18.628 12.214 16.402 1.00 92.38 90 GLU A C 1
ATOM 699 O O . GLU A 1 90 ? -17.952 11.633 17.250 1.00 92.38 90 GLU A O 1
ATOM 704 N N . ILE A 1 91 ? -18.439 13.499 16.100 1.00 90.38 91 ILE A N 1
ATOM 705 C CA . ILE A 1 91 ? -17.538 14.396 16.831 1.00 90.38 91 ILE A CA 1
ATOM 706 C C . ILE A 1 91 ? -18.387 15.517 17.421 1.00 90.38 91 ILE A C 1
ATOM 708 O O . ILE A 1 91 ? -19.069 16.250 16.702 1.00 90.38 91 ILE A O 1
ATOM 712 N N . ARG A 1 92 ? -18.363 15.648 18.755 1.00 89.69 92 ARG A N 1
ATOM 713 C CA . ARG A 1 92 ? -19.164 16.643 19.501 1.00 89.69 92 ARG A CA 1
ATOM 714 C C . ARG A 1 92 ? -20.661 16.589 19.142 1.00 89.69 92 ARG A C 1
ATOM 716 O O . ARG A 1 92 ? -21.312 17.623 19.035 1.00 89.69 92 ARG A O 1
ATOM 723 N N . GLY A 1 93 ? -21.186 15.380 18.931 1.00 91.12 93 GLY A N 1
ATOM 724 C CA . GLY A 1 93 ? -22.590 15.127 18.587 1.00 91.12 93 GLY A CA 1
ATOM 725 C C . GLY A 1 93 ? -22.962 15.335 17.114 1.00 91.12 93 GLY A C 1
ATOM 726 O O . GLY A 1 93 ? -24.114 15.114 16.759 1.00 91.12 93 GLY A O 1
ATOM 727 N N . ASN A 1 94 ? -22.020 15.727 16.251 1.00 94.81 94 ASN A N 1
ATOM 728 C CA . ASN A 1 94 ? -22.258 15.860 14.813 1.00 94.81 94 ASN A CA 1
ATOM 729 C C . ASN A 1 94 ? -21.730 14.636 14.076 1.00 94.81 94 ASN A C 1
ATOM 731 O O . ASN A 1 94 ? -20.597 14.226 14.325 1.00 94.81 94 ASN A O 1
ATOM 735 N N . ALA A 1 95 ? -22.520 14.088 13.152 1.00 95.56 95 ALA A N 1
ATOM 736 C CA . ALA A 1 95 ? -22.071 13.010 12.278 1.00 95.56 95 ALA A CA 1
ATOM 737 C C . ALA A 1 95 ? -20.899 13.478 11.403 1.00 95.56 95 ALA A C 1
ATOM 739 O O . ALA A 1 95 ? -20.940 14.574 10.841 1.00 95.56 95 ALA A O 1
ATOM 740 N N . VAL A 1 96 ? -19.875 12.637 11.282 1.00 96.12 96 VAL A N 1
ATOM 741 C CA . VAL A 1 96 ? -18.663 12.915 10.504 1.00 96.12 96 VAL A CA 1
ATOM 742 C C . VAL A 1 96 ? -18.3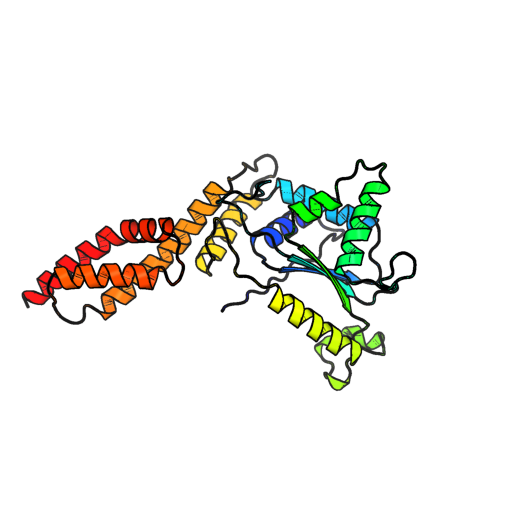27 11.756 9.572 1.00 96.12 96 VAL A C 1
ATOM 744 O O . VAL A 1 96 ? -18.785 10.624 9.746 1.00 96.12 96 VAL A O 1
ATOM 747 N N . THR A 1 97 ? -17.513 12.034 8.561 1.00 95.25 97 THR A N 1
ATOM 748 C CA . THR A 1 97 ? -16.945 11.007 7.685 1.00 95.25 97 THR A CA 1
ATOM 749 C C . THR A 1 97 ? -15.895 10.169 8.419 1.00 95.25 97 THR A C 1
ATOM 751 O O . THR A 1 97 ? -15.307 10.604 9.410 1.00 95.25 97 THR A O 1
ATOM 754 N N . GLY A 1 98 ? -15.607 8.966 7.911 1.00 93.62 98 GLY A N 1
ATOM 755 C CA . GLY A 1 98 ? -14.554 8.113 8.470 1.00 93.62 98 GLY A CA 1
ATOM 756 C C . GLY A 1 98 ? -13.179 8.790 8.481 1.00 93.62 98 GLY A C 1
ATOM 757 O O . GLY A 1 98 ? -12.473 8.736 9.486 1.00 93.62 98 GLY A O 1
ATOM 758 N N . LYS A 1 99 ? -12.839 9.503 7.401 1.00 95.94 99 LYS A N 1
ATOM 759 C CA . LYS A 1 99 ? -11.646 10.352 7.316 1.00 95.94 99 LYS A CA 1
ATOM 760 C C . LYS A 1 99 ? -11.590 11.404 8.424 1.00 95.94 99 LYS A C 1
ATOM 762 O O . LYS A 1 99 ? -10.582 11.503 9.110 1.00 95.94 99 LYS A O 1
ATOM 767 N N . GLU A 1 100 ? -12.648 12.189 8.611 1.00 96.25 100 GLU A N 1
ATOM 768 C CA . GLU A 1 100 ? -12.680 13.200 9.679 1.00 96.25 100 GLU A CA 1
ATOM 769 C C . GLU A 1 100 ? -12.529 12.560 11.060 1.00 96.25 100 GLU A C 1
ATOM 771 O O . GLU A 1 100 ? -11.794 13.079 11.897 1.00 96.25 100 GLU A O 1
ATOM 776 N N . TRP A 1 101 ? -13.167 11.406 11.270 1.00 94.56 101 TRP A N 1
ATOM 777 C CA . TRP A 1 101 ? -13.096 10.675 12.528 1.00 94.56 101 TRP A CA 1
ATOM 778 C C . TRP A 1 101 ? -11.676 10.196 12.857 1.00 94.56 101 TRP A C 1
ATOM 780 O O . TRP A 1 101 ? -11.203 10.420 13.973 1.00 94.56 101 TRP A O 1
ATOM 790 N N . ILE A 1 102 ? -10.973 9.557 11.910 1.00 94.19 102 ILE A N 1
ATOM 791 C CA . ILE A 1 102 ? -9.620 9.031 12.164 1.00 94.19 102 ILE A CA 1
ATOM 792 C C . ILE A 1 102 ? -8.603 10.164 12.349 1.00 94.19 102 ILE A C 1
ATOM 794 O O . ILE A 1 102 ? -7.781 10.100 13.258 1.00 94.19 102 ILE A O 1
ATOM 798 N N . GLU A 1 103 ? -8.711 11.237 11.562 1.00 95.50 103 GLU A N 1
ATOM 799 C CA . GLU A 1 103 ? -7.855 12.424 11.680 1.00 95.50 103 GLU A CA 1
ATOM 800 C C . GLU A 1 103 ? -8.034 13.132 13.031 1.00 95.50 103 GLU A C 1
ATOM 802 O O . GLU A 1 103 ? -7.059 13.559 13.650 1.00 95.50 103 GLU A O 1
ATOM 807 N N . ASP A 1 104 ? -9.273 13.271 13.507 1.00 94.25 104 ASP A N 1
ATOM 808 C CA . ASP A 1 104 ? -9.551 13.862 14.819 1.00 94.25 104 ASP A CA 1
ATOM 809 C C . ASP A 1 104 ? -9.077 12.952 15.959 1.00 94.25 104 ASP A C 1
ATOM 811 O O . ASP A 1 104 ? -8.441 13.422 16.902 1.00 94.25 104 ASP A O 1
ATOM 815 N N . THR A 1 105 ? -9.293 11.640 15.837 1.00 92.12 105 THR A N 1
ATOM 816 C CA . THR A 1 105 ? -8.861 10.658 16.841 1.00 92.12 105 THR A CA 1
ATOM 817 C C . THR A 1 105 ? -7.347 10.695 17.050 1.00 92.12 105 THR A C 1
ATOM 819 O O . THR A 1 105 ? -6.892 10.790 18.191 1.00 92.12 105 THR A O 1
ATOM 822 N N . LEU A 1 106 ? -6.552 10.696 15.973 1.00 93.88 106 LEU A N 1
ATOM 823 C CA . LEU A 1 106 ? -5.089 10.773 16.070 1.00 93.88 106 LEU A CA 1
ATOM 824 C C . LEU A 1 106 ? -4.613 12.100 16.688 1.00 93.88 106 LEU A C 1
ATOM 826 O O . LEU A 1 106 ? -3.694 12.105 17.506 1.00 93.88 106 LEU A O 1
ATOM 830 N N . LYS A 1 107 ? -5.274 13.225 16.380 1.00 93.62 107 LYS A N 1
ATOM 831 C CA . LYS A 1 107 ? -4.971 14.521 17.019 1.00 93.62 107 LYS A CA 1
ATOM 832 C C . LYS A 1 107 ? -5.267 14.513 18.518 1.00 93.62 107 LYS A C 1
ATOM 834 O O . LYS A 1 107 ? -4.491 15.069 19.295 1.00 93.62 107 LYS A O 1
ATOM 839 N N . GLN A 1 108 ? -6.374 13.898 18.934 1.00 91.31 108 GLN A N 1
ATOM 840 C CA . GLN A 1 108 ? -6.723 13.771 20.350 1.00 91.31 108 GLN A CA 1
ATOM 841 C C . GLN A 1 108 ? -5.726 12.881 21.109 1.00 91.31 108 GLN A C 1
ATOM 843 O O . GLN A 1 108 ? -5.371 13.195 22.248 1.00 91.31 108 GLN A O 1
ATOM 848 N N . LEU A 1 109 ? -5.246 11.801 20.483 1.00 90.44 109 LEU A N 1
ATOM 849 C CA . LEU A 1 109 ? -4.182 10.950 21.027 1.00 90.44 109 LEU A CA 1
ATOM 850 C C . LEU A 1 109 ? -2.925 11.770 21.335 1.00 90.44 109 LEU A C 1
ATOM 852 O O . LEU A 1 109 ? -2.445 11.740 22.469 1.00 90.44 109 LEU A O 1
ATOM 856 N N . ASP A 1 110 ? -2.467 12.591 20.392 1.00 91.88 110 ASP A N 1
ATOM 857 C CA . ASP A 1 110 ? -1.288 13.433 20.609 1.00 91.88 110 ASP A CA 1
ATOM 858 C C . ASP A 1 110 ? -1.482 14.449 21.744 1.00 91.88 110 ASP A C 1
ATOM 860 O O . ASP A 1 110 ? -0.640 14.575 22.638 1.00 91.88 110 ASP A O 1
ATOM 864 N N . GLN A 1 111 ? -2.635 15.123 21.772 1.00 90.25 111 GLN A N 1
ATOM 865 C CA . GLN A 1 111 ? -2.972 16.110 22.807 1.00 90.25 111 GLN A CA 1
ATOM 866 C C . GLN A 1 111 ? -3.059 15.497 24.208 1.00 90.25 111 GLN A C 1
ATOM 868 O O . GLN A 1 111 ? -2.646 16.123 25.184 1.00 90.25 111 GLN A O 1
ATOM 873 N N . SER A 1 112 ? -3.564 14.269 24.315 1.00 86.06 112 SER A N 1
ATOM 874 C CA . SER A 1 112 ? -3.724 13.585 25.600 1.00 86.06 112 SER A CA 1
ATOM 875 C C . SER A 1 112 ? -2.404 13.216 26.283 1.00 86.06 112 SER A C 1
ATOM 877 O O . SER A 1 112 ? -2.379 13.068 27.501 1.00 86.06 112 SER A O 1
ATOM 879 N N . ASN A 1 113 ? -1.304 13.126 25.528 1.00 78.69 113 ASN A N 1
ATOM 880 C CA . ASN A 1 113 ? 0.036 12.884 26.063 1.00 78.69 113 ASN A CA 1
ATOM 881 C C . ASN A 1 113 ? 0.818 14.202 26.231 1.00 78.69 113 ASN A C 1
ATOM 883 O O . ASN A 1 113 ? 1.966 14.326 25.798 1.00 78.69 113 ASN A O 1
ATOM 887 N N . ASN A 1 114 ? 0.163 15.235 26.778 1.00 76.62 114 ASN A N 1
ATOM 888 C CA . ASN A 1 114 ? 0.693 16.600 26.912 1.00 76.62 114 ASN A CA 1
ATOM 889 C C . ASN A 1 114 ? 1.242 17.203 25.597 1.00 76.62 114 ASN A C 1
ATOM 891 O O . ASN A 1 114 ? 2.109 18.074 25.635 1.00 76.62 114 ASN A O 1
ATOM 895 N N . GLY A 1 115 ? 0.785 16.724 24.433 1.00 75.56 115 GLY A N 1
ATOM 896 C CA . GLY A 1 115 ? 1.303 17.136 23.123 1.00 75.56 115 GLY A CA 1
ATOM 897 C C . GLY A 1 115 ? 2.703 16.608 22.780 1.00 75.56 115 GLY A C 1
ATOM 898 O O . GLY A 1 115 ? 3.305 17.087 21.826 1.00 75.56 115 GLY A O 1
ATOM 899 N N . THR A 1 116 ? 3.243 15.659 23.552 1.00 81.06 116 THR A N 1
ATOM 900 C CA . THR A 1 116 ? 4.582 15.078 23.318 1.00 81.06 116 THR A CA 1
ATOM 901 C C . THR A 1 116 ? 4.569 13.902 22.344 1.00 81.06 116 THR A C 1
ATOM 903 O O . THR A 1 116 ? 5.590 13.590 21.733 1.00 81.06 116 THR A O 1
ATOM 906 N N . SER A 1 117 ? 3.413 13.255 22.192 1.00 86.69 117 SER A N 1
ATOM 907 C CA . SER A 1 117 ? 3.202 12.205 21.202 1.00 86.69 117 SER A CA 1
ATOM 908 C C . SER A 1 117 ? 3.178 12.799 19.791 1.00 86.69 117 SER A C 1
ATOM 910 O O . SER A 1 117 ? 2.687 13.907 19.582 1.00 86.69 117 SER A O 1
ATOM 912 N N . ARG A 1 118 ? 3.721 12.044 18.832 1.00 91.12 118 ARG A N 1
ATOM 913 C CA . ARG A 1 118 ? 3.749 12.374 17.398 1.00 91.12 118 ARG A CA 1
ATOM 914 C C . ARG A 1 118 ? 3.020 11.310 16.574 1.00 91.12 118 ARG A C 1
ATOM 916 O O . ARG A 1 118 ? 3.361 11.093 15.418 1.00 91.12 118 ARG A O 1
ATOM 923 N N . ILE A 1 119 ? 2.044 10.617 17.161 1.00 93.25 119 ILE A N 1
ATOM 924 C CA . ILE A 1 119 ? 1.327 9.503 16.528 1.00 93.25 119 ILE A CA 1
ATOM 925 C C . ILE A 1 119 ? 0.637 9.974 15.248 1.00 93.25 119 ILE A C 1
ATOM 927 O O . ILE A 1 119 ? 0.733 9.304 14.222 1.00 93.25 119 ILE A O 1
ATOM 931 N N . ASN A 1 120 ? -0.019 11.138 15.261 1.00 94.06 120 ASN A N 1
ATOM 932 C CA . ASN A 1 120 ? -0.669 11.652 14.056 1.00 94.06 120 ASN A CA 1
ATOM 933 C C . ASN A 1 120 ? 0.345 11.868 12.920 1.00 94.06 120 ASN A C 1
ATOM 935 O O . ASN A 1 120 ? 0.113 11.468 11.781 1.00 94.06 120 ASN A O 1
ATOM 939 N N . GLU A 1 121 ? 1.499 12.452 13.241 1.00 92.12 121 GLU A N 1
ATOM 940 C CA . GLU A 1 121 ? 2.584 12.658 12.281 1.00 92.12 121 GLU A CA 1
ATOM 941 C C . GLU A 1 121 ? 3.154 11.326 11.779 1.00 92.12 121 GLU A C 1
ATOM 943 O O . GLU A 1 121 ? 3.264 11.145 10.573 1.00 92.12 121 GLU A O 1
ATOM 948 N N . GLN A 1 122 ? 3.399 10.352 12.663 1.00 92.12 122 GLN A N 1
ATOM 949 C CA . GLN A 1 122 ? 3.878 9.013 12.295 1.00 92.12 122 GLN A CA 1
ATOM 950 C C . GLN A 1 122 ? 2.954 8.327 11.274 1.00 92.12 122 GLN A C 1
ATOM 952 O O . GLN A 1 122 ? 3.428 7.731 10.307 1.00 92.12 122 GLN A O 1
ATOM 957 N N . PHE A 1 123 ? 1.631 8.429 11.442 1.00 94.88 123 PHE A N 1
ATOM 958 C CA . PHE A 1 123 ? 0.676 7.878 10.474 1.00 94.88 123 PHE A CA 1
ATOM 959 C C . PHE A 1 123 ? 0.740 8.600 9.122 1.00 94.88 123 PHE A C 1
ATOM 961 O O . PHE A 1 123 ? 0.679 7.939 8.085 1.00 94.88 123 PHE A O 1
ATOM 968 N N . HIS A 1 124 ? 0.886 9.927 9.114 1.00 93.50 124 HIS A N 1
ATOM 969 C CA . HIS A 1 124 ? 1.022 10.729 7.888 1.00 93.50 124 HIS A CA 1
ATOM 970 C C . HIS A 1 124 ? 2.405 10.628 7.234 1.00 93.50 124 HIS A C 1
ATOM 972 O O . HIS A 1 124 ? 2.543 10.895 6.037 1.00 93.50 124 HIS A O 1
ATOM 978 N N . ASP A 1 125 ? 3.421 10.211 7.982 1.00 90.31 125 ASP A N 1
ATOM 979 C CA . ASP A 1 125 ? 4.746 9.868 7.474 1.00 90.31 125 ASP A CA 1
ATOM 980 C C . ASP A 1 125 ? 4.757 8.474 6.845 1.00 90.31 125 ASP A C 1
ATOM 982 O O . ASP A 1 125 ? 5.408 8.256 5.819 1.00 90.31 125 ASP A O 1
ATOM 986 N N . PHE A 1 126 ? 3.968 7.551 7.395 1.00 91.94 126 PHE A N 1
ATOM 987 C CA . PHE A 1 126 ? 3.860 6.185 6.901 1.00 91.94 126 PHE A CA 1
ATOM 988 C C . PHE A 1 126 ? 2.877 6.047 5.729 1.00 91.94 126 PHE A C 1
ATOM 990 O O . PHE A 1 126 ? 3.183 5.378 4.743 1.00 91.94 126 PHE A O 1
ATOM 997 N N . PHE A 1 127 ? 1.713 6.695 5.786 1.00 94.38 127 PHE A N 1
ATOM 998 C CA . PHE A 1 127 ? 0.645 6.588 4.787 1.00 94.38 127 PHE A CA 1
ATOM 999 C C . PHE A 1 127 ? 0.487 7.875 3.962 1.00 94.38 127 PHE A C 1
ATOM 1001 O O . PHE A 1 127 ? 0.840 8.975 4.378 1.00 94.38 127 PHE A O 1
ATOM 1008 N N . SER A 1 128 ? -0.033 7.761 2.740 1.00 93.75 128 SER A N 1
ATOM 1009 C CA . SER A 1 128 ? -0.324 8.925 1.884 1.00 93.75 128 SER A CA 1
ATOM 1010 C C . SER A 1 128 ? -1.663 9.588 2.210 1.00 93.75 128 SER A C 1
ATOM 1012 O O . SER A 1 128 ? -1.818 10.791 2.004 1.00 93.75 128 SER A O 1
ATOM 1014 N N . SER A 1 129 ? -2.623 8.824 2.730 1.00 95.69 129 SER A N 1
ATOM 1015 C CA . SER A 1 129 ? -3.847 9.340 3.340 1.00 95.69 129 SER A CA 1
ATOM 1016 C C . SER A 1 129 ? -4.449 8.314 4.290 1.00 95.69 129 SER A C 1
ATOM 1018 O O . SER A 1 129 ? -4.168 7.121 4.178 1.00 95.69 129 SER A O 1
ATOM 1020 N N . LEU A 1 130 ? -5.355 8.780 5.145 1.00 96.94 130 LEU A N 1
ATOM 1021 C CA . LEU A 1 130 ? -6.101 7.965 6.094 1.00 96.94 130 LEU A CA 1
ATOM 1022 C C . LEU A 1 130 ? -7.600 8.093 5.803 1.00 96.94 130 LEU A C 1
ATOM 1024 O O . LEU A 1 130 ? -8.094 9.186 5.518 1.00 96.94 130 LEU A O 1
ATOM 1028 N N . ASP A 1 131 ? -8.325 6.984 5.861 1.00 96.81 131 ASP A N 1
ATOM 1029 C CA . ASP A 1 131 ? -9.787 6.956 5.837 1.00 96.81 131 ASP A CA 1
ATOM 1030 C C . ASP A 1 131 ? -10.285 5.746 6.639 1.00 96.81 131 ASP A C 1
ATOM 1032 O O . ASP A 1 131 ? -9.529 4.817 6.946 1.00 96.81 131 ASP A O 1
ATOM 1036 N N . LEU A 1 132 ? -11.565 5.763 6.992 1.00 95.31 132 LEU A N 1
ATOM 1037 C CA . LEU A 1 132 ? -12.207 4.730 7.788 1.00 95.31 132 LEU A CA 1
ATOM 1038 C C . LEU A 1 132 ? -13.521 4.307 7.137 1.00 95.31 132 LEU A C 1
ATOM 1040 O O . LEU A 1 132 ? -14.325 5.127 6.692 1.00 95.31 132 LEU A O 1
ATOM 1044 N N . VAL A 1 133 ? -13.747 2.999 7.105 1.00 95.44 133 VAL A N 1
ATOM 1045 C CA . VAL A 1 133 ? -14.980 2.380 6.626 1.00 95.44 133 VAL A CA 1
ATOM 1046 C C . VAL A 1 133 ? -15.508 1.464 7.715 1.00 95.44 133 VAL A C 1
ATOM 1048 O O . VAL A 1 133 ? -14.763 0.678 8.293 1.00 95.44 133 VAL A O 1
ATOM 1051 N N . THR A 1 134 ? -16.804 1.545 7.985 1.00 95.50 134 THR A N 1
ATOM 1052 C CA . THR A 1 134 ? -17.476 0.630 8.903 1.00 95.50 134 THR A CA 1
ATOM 1053 C C . THR A 1 134 ? -18.248 -0.412 8.112 1.00 95.50 134 THR A C 1
ATOM 1055 O O . THR A 1 134 ? -18.867 -0.107 7.091 1.00 95.50 134 THR A O 1
ATOM 1058 N N . LEU A 1 135 ? -18.209 -1.657 8.576 1.00 95.88 135 LEU A N 1
ATOM 1059 C CA . LEU A 1 135 ? -19.025 -2.740 8.034 1.00 95.88 135 LEU A CA 1
ATOM 1060 C C . LEU A 1 135 ? -19.915 -3.279 9.156 1.00 95.88 135 LEU A C 1
ATOM 1062 O O . LEU A 1 135 ? -19.377 -3.622 10.205 1.00 95.88 135 LEU A O 1
ATOM 1066 N N . PRO A 1 136 ? -21.247 -3.353 8.986 1.00 94.19 136 PRO A N 1
ATOM 1067 C CA . PRO A 1 136 ? -22.124 -3.977 9.978 1.00 94.19 136 PRO A CA 1
ATOM 1068 C C . PRO A 1 136 ? -21.929 -5.503 10.002 1.00 94.19 136 PRO A C 1
ATOM 1070 O O . PRO A 1 136 ? -21.080 -6.041 9.291 1.00 94.19 136 PRO A O 1
ATOM 1073 N N . TYR A 1 137 ? -22.730 -6.219 10.795 1.00 94.25 137 TYR A N 1
ATOM 1074 C CA . TYR A 1 137 ? -22.711 -7.680 10.750 1.00 94.25 137 TYR A CA 1
ATOM 1075 C C . TYR A 1 137 ? -23.119 -8.176 9.356 1.00 94.25 137 TYR A C 1
ATOM 1077 O O . TYR A 1 137 ? -24.077 -7.654 8.783 1.00 94.25 137 TYR A O 1
ATOM 1085 N N . PRO A 1 138 ? -22.424 -9.187 8.805 1.00 95.38 138 PRO A N 1
ATOM 1086 C CA . PRO A 1 138 ? -22.743 -9.719 7.485 1.00 95.38 138 PRO A CA 1
ATOM 1087 C C . PRO A 1 138 ? -24.022 -10.558 7.459 1.00 95.38 138 PRO A C 1
ATOM 1089 O O . PRO A 1 138 ? -24.545 -10.814 6.382 1.00 95.38 138 PRO A O 1
ATOM 1092 N N . VAL A 1 139 ? -24.516 -10.994 8.620 1.00 95.44 139 VAL A N 1
ATOM 1093 C CA . VAL A 1 139 ? -25.704 -11.841 8.789 1.00 95.44 139 VAL A CA 1
ATOM 1094 C C . VAL A 1 139 ? -26.521 -11.347 9.983 1.00 95.44 139 VAL A C 1
ATOM 1096 O O . VAL A 1 139 ? -25.943 -10.908 10.980 1.00 95.44 139 VAL A O 1
ATOM 1099 N N . ALA A 1 140 ? -27.850 -11.471 9.921 1.00 92.94 140 ALA A N 1
ATOM 1100 C CA . ALA A 1 140 ? -28.739 -11.127 11.036 1.00 92.94 140 ALA A CA 1
ATOM 1101 C C . ALA A 1 140 ? -28.465 -11.965 12.296 1.00 92.94 140 ALA A C 1
ATOM 1103 O O . ALA A 1 140 ? -28.555 -11.475 13.422 1.00 92.94 140 ALA A O 1
ATOM 1104 N N . ASN A 1 141 ? -28.135 -13.246 12.111 1.00 93.62 141 ASN A N 1
ATOM 1105 C CA . ASN A 1 141 ? -27.867 -14.183 13.193 1.00 93.62 141 ASN A CA 1
ATOM 1106 C C . ASN A 1 141 ? -26.374 -14.506 13.260 1.00 93.62 1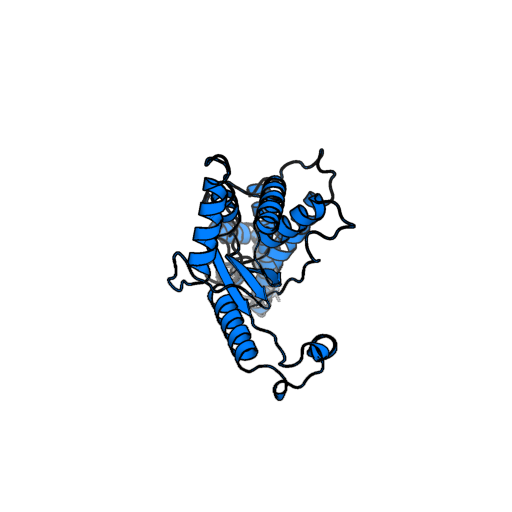41 ASN A C 1
ATOM 1108 O O . ASN A 1 141 ? -25.823 -15.217 12.423 1.00 93.62 141 ASN A O 1
ATOM 1112 N N . THR A 1 142 ? -25.712 -14.039 14.317 1.00 88.69 142 THR A N 1
ATOM 1113 C CA . THR A 1 142 ? -24.265 -14.221 14.506 1.00 88.69 142 THR A CA 1
ATOM 1114 C C . THR A 1 142 ? -23.834 -15.687 14.602 1.00 88.69 142 THR A C 1
ATOM 1116 O O . THR A 1 142 ? -22.664 -15.990 14.368 1.00 88.69 142 THR A O 1
ATOM 1119 N N . LYS A 1 143 ? -24.756 -16.625 14.872 1.00 94.44 143 LYS A N 1
ATOM 1120 C CA . LYS A 1 143 ? -24.476 -18.073 14.836 1.00 94.44 143 LYS A CA 1
ATOM 1121 C C . LYS A 1 143 ? -24.123 -18.589 13.440 1.00 94.44 143 LYS A C 1
ATOM 1123 O O . LYS A 1 143 ? -23.528 -19.660 13.341 1.00 94.44 143 LYS A O 1
ATOM 1128 N N . ASP A 1 144 ? -24.454 -17.839 12.393 1.00 93.94 144 ASP A N 1
ATOM 1129 C CA . ASP A 1 144 ? -24.180 -18.213 11.005 1.00 93.94 144 ASP A CA 1
ATOM 1130 C C . ASP A 1 144 ? -22.818 -17.692 10.509 1.00 93.94 144 ASP A C 1
ATOM 1132 O O . ASP A 1 144 ? -22.324 -18.148 9.478 1.00 93.94 144 ASP A O 1
ATOM 1136 N N . LEU A 1 145 ? -22.130 -16.841 11.291 1.00 92.38 145 LEU A N 1
ATOM 1137 C CA . LEU A 1 145 ? -20.780 -16.341 10.981 1.00 92.38 145 LEU A CA 1
ATOM 1138 C C . LEU A 1 145 ? -19.757 -17.445 10.648 1.00 92.38 145 LEU A C 1
ATOM 1140 O O . LEU A 1 145 ? -19.017 -17.273 9.680 1.00 92.38 145 LEU A O 1
ATOM 1144 N N . PRO A 1 146 ? -19.701 -18.598 11.351 1.00 95.06 146 PRO A N 1
ATOM 1145 C CA . PRO A 1 146 ? -18.762 -19.670 11.005 1.00 95.06 146 PRO A CA 1
ATOM 1146 C C . PRO A 1 146 ? -19.005 -20.294 9.624 1.00 95.06 146 PRO A C 1
ATOM 1148 O O . PRO A 1 146 ? -18.130 -20.976 9.097 1.00 95.06 146 PRO A O 1
ATOM 1151 N N . LYS A 1 147 ? -20.194 -20.097 9.045 1.00 94.44 147 LYS A N 1
ATOM 1152 C CA . LYS A 1 147 ? -20.593 -20.651 7.747 1.00 94.44 147 LYS A CA 1
ATOM 1153 C C . LYS A 1 147 ? -20.559 -19.611 6.630 1.00 94.44 147 LYS A C 1
ATOM 1155 O O . LYS A 1 147 ? -20.909 -19.964 5.510 1.00 94.44 147 LYS A O 1
ATOM 1160 N N . LEU A 1 148 ? -20.127 -18.376 6.910 1.00 92.75 148 LEU A N 1
ATOM 1161 C CA . LEU A 1 148 ? -20.282 -17.214 6.030 1.00 92.75 148 LEU A CA 1
ATOM 1162 C C . LEU A 1 148 ? -19.838 -17.467 4.581 1.00 92.75 148 LEU A C 1
ATOM 1164 O O . LEU A 1 148 ? -20.534 -17.076 3.653 1.00 92.75 148 LEU A O 1
ATOM 1168 N N . SER A 1 149 ? -18.721 -18.172 4.377 1.00 93.31 149 SER A N 1
ATOM 1169 C CA . SER A 1 149 ? -18.192 -18.497 3.041 1.00 93.31 149 SER A CA 1
ATOM 1170 C C . SER A 1 149 ? -19.084 -19.425 2.208 1.00 93.31 149 SER A C 1
ATOM 1172 O O . SER A 1 149 ? -18.905 -19.501 0.997 1.00 93.31 149 SER A O 1
ATOM 1174 N N . ASN A 1 150 ? -20.017 -20.133 2.845 1.00 95.19 150 ASN A N 1
ATOM 1175 C CA . ASN A 1 150 ? -20.923 -21.091 2.213 1.00 95.19 150 ASN A CA 1
ATOM 1176 C C . ASN A 1 150 ? -22.366 -20.573 2.131 1.00 95.19 150 ASN A C 1
ATOM 1178 O O . ASN A 1 150 ? -23.218 -21.266 1.574 1.00 95.19 150 ASN A O 1
ATOM 1182 N N . LEU A 1 151 ? -22.661 -19.406 2.713 1.00 94.56 151 LEU A N 1
ATOM 1183 C CA . LEU A 1 151 ? -24.006 -18.843 2.679 1.00 94.56 151 LEU A CA 1
ATOM 1184 C C . LEU A 1 151 ? -24.285 -18.224 1.303 1.00 94.56 151 LEU A C 1
ATOM 1186 O O . LEU A 1 151 ? -23.402 -17.582 0.723 1.00 94.56 151 LEU A O 1
ATOM 1190 N N . PRO A 1 152 ? -25.505 -18.376 0.766 1.00 95.06 152 PRO A N 1
ATOM 1191 C CA . PRO A 1 152 ? -25.901 -17.659 -0.435 1.00 95.06 152 PRO A CA 1
ATOM 1192 C C . PRO A 1 152 ? -25.976 -16.154 -0.150 1.00 95.06 152 PRO A C 1
ATOM 1194 O O . PRO A 1 152 ? -26.322 -15.726 0.948 1.00 95.06 152 PRO A O 1
ATOM 1197 N N . THR A 1 153 ? -25.728 -15.322 -1.165 1.00 93.81 153 THR A N 1
ATOM 1198 C CA . THR A 1 153 ? -25.774 -13.853 -1.031 1.00 93.81 153 THR A CA 1
ATOM 1199 C C . THR A 1 153 ? -27.115 -13.336 -0.501 1.00 93.81 153 THR A C 1
ATOM 1201 O O . THR A 1 153 ? -27.148 -12.300 0.152 1.00 93.81 153 THR A O 1
ATOM 1204 N N . SER A 1 154 ? -28.215 -14.058 -0.739 1.00 94.44 154 SER A N 1
ATOM 1205 C CA . SER A 1 154 ? -29.548 -13.731 -0.217 1.00 94.44 154 SER A CA 1
ATOM 1206 C C . SER A 1 154 ? -29.672 -13.823 1.306 1.00 94.44 154 SER A C 1
ATOM 1208 O O . SER A 1 154 ? -30.612 -13.266 1.858 1.00 94.44 154 SER A O 1
ATOM 1210 N N . GLU A 1 155 ? -28.765 -14.540 1.974 1.00 94.88 155 GLU A N 1
ATOM 1211 C CA . GLU A 1 155 ? -28.708 -14.649 3.440 1.00 94.88 155 GLU A CA 1
ATOM 1212 C C . GLU A 1 155 ? -27.796 -13.591 4.078 1.00 94.88 155 GLU A C 1
ATOM 1214 O O . GLU A 1 155 ? -27.684 -13.525 5.302 1.00 94.88 155 GLU A O 1
ATOM 1219 N N . LEU A 1 156 ? -27.148 -12.755 3.262 1.00 96.25 156 LEU A N 1
ATOM 1220 C CA . LEU A 1 156 ? -26.292 -11.678 3.737 1.00 96.25 156 LEU A CA 1
ATOM 1221 C C . LEU A 1 156 ? -27.094 -10.393 3.927 1.00 96.25 156 LEU A C 1
ATOM 1223 O O . LEU A 1 156 ? -27.971 -10.053 3.131 1.00 96.25 156 LEU A O 1
ATOM 1227 N N . GLU A 1 157 ? -26.745 -9.641 4.965 1.00 96.88 157 GLU A N 1
ATOM 1228 C CA . GLU A 1 157 ? -27.410 -8.386 5.289 1.00 96.88 157 GLU A CA 1
ATOM 1229 C C . GLU A 1 157 ? -27.237 -7.359 4.153 1.00 96.88 157 GLU A C 1
ATOM 1231 O O . GLU A 1 157 ? -26.101 -7.047 3.769 1.00 96.88 157 GLU A O 1
ATOM 1236 N N . PRO A 1 158 ? -28.327 -6.752 3.639 1.00 96.62 158 PRO A N 1
ATOM 1237 C CA . PRO A 1 158 ? -28.242 -5.771 2.556 1.00 96.62 158 PRO A CA 1
ATOM 1238 C C . PRO A 1 158 ? -27.335 -4.578 2.883 1.00 96.62 158 PRO A C 1
ATOM 1240 O O . PRO A 1 158 ? -26.606 -4.090 2.019 1.00 96.62 158 PRO A O 1
ATOM 1243 N N . ALA A 1 159 ? -27.339 -4.129 4.143 1.00 95.50 159 ALA A N 1
ATOM 1244 C CA . ALA A 1 159 ? -26.472 -3.049 4.609 1.00 95.50 159 ALA A CA 1
ATOM 1245 C C . ALA A 1 159 ? -24.985 -3.437 4.562 1.00 95.50 159 ALA A C 1
ATOM 1247 O O . ALA A 1 159 ? -24.141 -2.611 4.214 1.00 95.50 159 ALA A O 1
ATOM 1248 N N . TRP A 1 160 ? -24.660 -4.699 4.860 1.00 95.94 160 TRP A N 1
ATOM 1249 C CA . TRP A 1 160 ? -23.296 -5.204 4.743 1.00 95.94 160 TRP A CA 1
ATOM 1250 C C . TRP A 1 160 ? -22.854 -5.289 3.284 1.00 95.94 160 TRP A C 1
ATOM 1252 O O . TRP A 1 160 ? -21.775 -4.806 2.951 1.00 95.94 160 TRP A O 1
ATOM 1262 N N . LEU A 1 161 ? -23.706 -5.810 2.396 1.00 96.19 161 LEU A N 1
ATOM 1263 C CA . LEU A 1 161 ? -23.426 -5.866 0.956 1.00 96.19 161 LEU A CA 1
ATOM 1264 C C . LEU A 1 161 ? -23.175 -4.470 0.368 1.00 96.19 161 LEU A C 1
ATOM 1266 O O . LEU A 1 161 ? -22.220 -4.274 -0.386 1.00 96.19 161 LEU A O 1
ATOM 1270 N N . ALA A 1 162 ? -23.992 -3.485 0.752 1.00 96.56 162 ALA A N 1
ATOM 1271 C CA . ALA A 1 162 ? -23.789 -2.091 0.366 1.00 96.56 162 ALA A CA 1
ATOM 1272 C C . ALA A 1 162 ? -22.459 -1.533 0.905 1.00 96.56 162 ALA A C 1
ATOM 1274 O O . ALA A 1 162 ? -21.734 -0.862 0.169 1.00 96.56 162 ALA A O 1
ATOM 1275 N N . GLY A 1 163 ? -22.108 -1.856 2.154 1.00 95.62 163 GLY A N 1
ATOM 1276 C CA . GLY A 1 163 ? -20.829 -1.489 2.765 1.00 95.62 163 GLY A CA 1
ATOM 1277 C C . GLY A 1 163 ? -19.624 -2.092 2.039 1.00 95.62 163 GLY A C 1
ATOM 1278 O O . GLY A 1 163 ? -18.676 -1.374 1.726 1.00 95.62 163 GLY A O 1
ATOM 1279 N N . VAL A 1 164 ? -19.676 -3.381 1.692 1.00 96.19 164 VAL A N 1
ATOM 1280 C CA . VAL A 1 164 ? -18.624 -4.070 0.923 1.00 96.19 164 VAL A CA 1
ATOM 1281 C C . VAL A 1 164 ? -18.477 -3.464 -0.468 1.00 96.19 164 VAL A C 1
ATOM 1283 O O . VAL A 1 164 ? -17.354 -3.229 -0.914 1.00 96.19 164 VAL A O 1
ATOM 1286 N N . LYS A 1 165 ? -19.590 -3.143 -1.139 1.00 96.62 165 LYS A N 1
ATOM 1287 C CA . LYS A 1 165 ? -19.548 -2.433 -2.422 1.00 96.62 165 LYS A CA 1
ATOM 1288 C C . LYS A 1 165 ? -18.878 -1.063 -2.273 1.00 96.62 165 LYS A C 1
ATOM 1290 O O . LYS A 1 165 ? -17.989 -0.739 -3.052 1.00 96.62 165 LYS A O 1
ATOM 1295 N N . GLY A 1 166 ? -19.259 -0.281 -1.262 1.00 96.31 166 GLY A N 1
ATOM 1296 C CA . GLY A 1 166 ? -18.650 1.024 -0.992 1.00 96.31 166 GLY A CA 1
ATOM 1297 C C . GLY A 1 166 ? -17.156 0.933 -0.660 1.00 96.31 166 GLY A C 1
ATOM 1298 O O . GLY A 1 166 ? -16.369 1.764 -1.112 1.00 96.31 166 GLY A O 1
ATOM 1299 N N . LEU A 1 167 ? -16.747 -0.105 0.077 1.00 96.56 167 LEU A N 1
ATOM 1300 C CA . LEU A 1 167 ? -15.342 -0.403 0.341 1.00 96.56 167 LEU A CA 1
ATOM 1301 C C . LEU A 1 167 ? -14.591 -0.718 -0.959 1.00 96.56 167 LEU A C 1
ATOM 1303 O O . LEU A 1 167 ? -13.511 -0.179 -1.180 1.00 96.56 167 LEU A O 1
ATOM 1307 N N . TRP A 1 168 ? -15.167 -1.538 -1.840 1.00 96.00 168 TRP A N 1
ATOM 1308 C CA . TRP A 1 168 ? -14.572 -1.853 -3.139 1.00 96.00 168 TRP A CA 1
ATOM 1309 C C . TRP A 1 168 ? -14.429 -0.618 -4.039 1.00 96.00 168 TRP A C 1
ATOM 1311 O O . TRP A 1 168 ? -13.374 -0.406 -4.643 1.00 96.00 168 TRP A O 1
ATOM 1321 N N . ASP A 1 169 ? -15.450 0.238 -4.081 1.00 95.88 169 ASP A N 1
ATOM 1322 C CA . ASP A 1 169 ? -15.422 1.496 -4.832 1.00 95.88 169 ASP A CA 1
ATOM 1323 C C . ASP A 1 169 ? -14.309 2.429 -4.299 1.00 95.88 169 ASP A C 1
ATOM 1325 O O . ASP A 1 169 ? -13.565 3.026 -5.078 1.00 95.88 169 ASP A O 1
ATOM 1329 N N . LYS A 1 170 ? -14.107 2.492 -2.972 1.00 95.38 170 LYS A N 1
ATOM 1330 C CA . LYS A 1 170 ? -12.979 3.223 -2.360 1.00 95.38 170 LYS A CA 1
ATOM 1331 C C . LYS A 1 170 ? -11.625 2.607 -2.707 1.00 95.38 170 LYS A C 1
ATOM 1333 O O . LYS A 1 170 ? -10.720 3.337 -3.102 1.00 95.38 170 LYS A O 1
ATOM 1338 N N . ILE A 1 171 ? -11.477 1.285 -2.584 1.00 95.56 171 ILE A N 1
ATOM 1339 C CA . ILE A 1 171 ? -10.229 0.577 -2.912 1.00 95.56 171 ILE A CA 1
ATOM 1340 C C . ILE A 1 171 ? -9.840 0.863 -4.359 1.00 95.56 171 ILE A C 1
ATOM 1342 O O . ILE A 1 171 ? -8.709 1.261 -4.624 1.00 95.56 171 ILE A O 1
ATOM 1346 N N . THR A 1 172 ? -10.773 0.698 -5.294 1.00 93.31 172 THR A N 1
ATOM 1347 C CA . THR A 1 172 ? -10.513 0.902 -6.724 1.00 93.31 172 THR A CA 1
ATOM 1348 C C . THR A 1 172 ? -10.272 2.369 -7.073 1.00 93.31 172 THR A C 1
ATOM 1350 O O . THR A 1 172 ? -9.404 2.644 -7.898 1.00 93.31 172 THR A O 1
ATOM 1353 N N . GLY A 1 173 ? -10.954 3.309 -6.409 1.00 94.31 173 GLY A N 1
ATOM 1354 C CA . GLY A 1 173 ? -10.719 4.746 -6.574 1.00 94.31 173 GLY A CA 1
ATOM 1355 C C . GLY A 1 173 ? -9.365 5.228 -6.039 1.00 94.31 173 GLY A C 1
ATOM 1356 O O . GLY A 1 173 ? -8.793 6.164 -6.592 1.00 94.31 173 GLY A O 1
ATOM 1357 N N . LEU A 1 174 ? -8.838 4.585 -4.993 1.00 94.25 174 LEU A N 1
ATOM 1358 C CA . LEU A 1 174 ? -7.528 4.896 -4.399 1.00 94.25 174 LEU A CA 1
ATOM 1359 C C . LEU A 1 174 ? -6.374 4.096 -5.015 1.00 94.25 174 LEU A C 1
ATOM 1361 O O . LEU A 1 174 ? -5.209 4.446 -4.835 1.00 94.25 174 LEU A O 1
ATOM 1365 N N . SER A 1 175 ? -6.672 3.005 -5.723 1.00 91.81 175 SER A N 1
ATOM 1366 C CA . SER A 1 175 ? -5.659 2.122 -6.298 1.00 91.81 175 SER A CA 1
ATOM 1367 C C . SER A 1 175 ? -4.892 2.816 -7.422 1.00 91.81 175 SER A C 1
ATOM 1369 O O . SER A 1 175 ? -5.317 2.842 -8.576 1.00 91.81 175 SER A O 1
ATOM 1371 N N . ALA A 1 176 ? -3.712 3.329 -7.090 1.00 91.19 176 ALA A N 1
ATOM 1372 C CA . ALA A 1 176 ? -2.729 3.798 -8.055 1.00 91.19 176 ALA A CA 1
ATOM 1373 C C . ALA A 1 176 ? -1.714 2.696 -8.395 1.00 91.19 176 ALA A C 1
ATOM 1375 O O . ALA A 1 176 ? -1.501 1.753 -7.625 1.00 91.19 176 ALA A O 1
ATOM 1376 N N . ALA A 1 177 ? -1.065 2.831 -9.556 1.00 91.25 177 ALA A N 1
ATOM 1377 C CA . ALA A 1 177 ? 0.122 2.038 -9.856 1.00 91.25 177 ALA A CA 1
ATOM 1378 C C . ALA A 1 177 ? 1.190 2.327 -8.796 1.00 91.25 177 ALA A C 1
ATOM 1380 O O . ALA A 1 177 ? 1.369 3.480 -8.406 1.00 91.25 177 ALA A O 1
ATOM 1381 N N . LYS A 1 178 ? 1.897 1.292 -8.337 1.00 92.19 178 LYS A N 1
ATOM 1382 C CA . LYS A 1 178 ? 3.009 1.497 -7.414 1.00 92.19 178 LYS A CA 1
ATOM 1383 C C . LYS A 1 178 ? 4.106 2.271 -8.133 1.00 92.19 178 LYS A C 1
ATOM 1385 O O . LYS A 1 178 ? 4.508 1.894 -9.233 1.00 92.19 178 LYS A O 1
ATOM 1390 N N . GLU A 1 179 ? 4.574 3.341 -7.513 1.00 89.06 179 GLU A N 1
ATOM 1391 C CA . GLU A 1 179 ? 5.617 4.203 -8.056 1.00 89.06 179 GLU A CA 1
ATOM 1392 C C . GLU A 1 179 ? 6.843 4.240 -7.145 1.00 89.06 179 GLU A C 1
ATOM 1394 O O . GLU A 1 179 ? 6.716 4.250 -5.916 1.00 89.06 179 GLU A O 1
ATOM 1399 N N . MET A 1 180 ? 8.023 4.276 -7.759 1.00 86.31 180 MET A N 1
ATOM 1400 C CA . MET A 1 180 ? 9.297 4.521 -7.091 1.00 86.31 180 MET A CA 1
ATOM 1401 C C . MET A 1 180 ? 10.157 5.415 -7.978 1.00 86.31 180 MET A C 1
ATOM 1403 O O . MET A 1 180 ? 10.319 5.135 -9.163 1.00 86.31 180 MET A O 1
ATOM 1407 N N . GLY A 1 181 ? 10.671 6.511 -7.423 1.00 82.69 181 GLY A N 1
ATOM 1408 C CA . GLY A 1 181 ? 11.484 7.468 -8.174 1.00 82.69 181 GLY A CA 1
ATOM 1409 C C . GLY A 1 181 ? 10.788 8.034 -9.422 1.00 82.69 181 GLY A C 1
ATOM 1410 O O . GLY A 1 181 ? 11.396 8.160 -10.482 1.00 82.69 181 GLY A O 1
ATOM 1411 N N . GLY A 1 182 ? 9.469 8.251 -9.338 1.00 83.56 182 GLY A N 1
ATOM 1412 C CA . GLY A 1 182 ? 8.620 8.680 -10.460 1.00 83.56 182 GLY A CA 1
ATOM 1413 C C . GLY A 1 182 ? 8.311 7.596 -11.505 1.00 83.56 182 GLY A C 1
ATOM 1414 O O . GLY A 1 182 ? 7.601 7.858 -12.477 1.00 83.56 182 GLY A O 1
ATOM 1415 N N . MET A 1 183 ? 8.826 6.375 -11.338 1.00 84.75 183 MET A N 1
ATOM 1416 C CA . MET A 1 183 ? 8.570 5.257 -12.239 1.00 84.75 183 MET A CA 1
ATOM 1417 C C . MET A 1 183 ? 7.398 4.411 -11.768 1.00 84.75 183 MET A C 1
ATOM 1419 O O . MET A 1 183 ? 7.430 3.869 -10.667 1.00 84.75 183 MET A O 1
ATOM 1423 N N . LYS A 1 184 ? 6.421 4.193 -12.653 1.00 88.69 184 LYS A N 1
ATOM 1424 C CA . LYS A 1 184 ? 5.375 3.180 -12.459 1.00 88.69 184 LYS A CA 1
ATOM 1425 C C . LYS A 1 184 ? 5.971 1.784 -12.586 1.00 88.69 184 LYS A C 1
ATOM 1427 O O . LYS A 1 184 ? 6.400 1.389 -13.671 1.00 88.69 184 LYS A O 1
ATOM 1432 N N . LEU A 1 185 ? 5.964 1.049 -11.483 1.00 88.19 185 LEU A N 1
ATOM 1433 C CA . LEU A 1 185 ? 6.516 -0.294 -11.400 1.00 88.19 185 LEU A CA 1
ATOM 1434 C C . LEU A 1 185 ? 5.600 -1.298 -12.094 1.00 88.19 185 LEU A C 1
ATOM 1436 O O . LEU A 1 185 ? 4.370 -1.241 -11.983 1.00 88.19 185 LEU A O 1
ATOM 1440 N N . ARG A 1 186 ? 6.211 -2.243 -12.810 1.00 87.00 186 ARG A N 1
ATOM 1441 C CA . ARG A 1 186 ? 5.529 -3.400 -13.389 1.00 87.00 186 ARG A CA 1
ATOM 1442 C C . ARG A 1 186 ? 5.853 -4.636 -12.558 1.00 87.00 186 ARG A C 1
ATOM 1444 O O . ARG A 1 186 ? 6.490 -4.564 -11.511 1.00 87.00 186 ARG A O 1
ATOM 1451 N N . GLY A 1 187 ? 5.394 -5.797 -13.027 1.00 87.94 187 GLY A N 1
ATOM 1452 C CA . GLY A 1 187 ? 5.601 -7.062 -12.320 1.00 87.94 187 GLY A CA 1
ATOM 1453 C C . GLY A 1 187 ? 7.071 -7.351 -12.003 1.00 87.94 187 GLY A C 1
ATOM 1454 O O . GLY A 1 187 ? 7.358 -7.853 -10.925 1.00 87.94 187 GLY A O 1
ATOM 1455 N N . ALA A 1 188 ? 8.000 -6.987 -12.892 1.00 87.94 188 ALA A N 1
ATOM 1456 C CA . ALA A 1 188 ? 9.424 -7.198 -12.645 1.00 87.94 188 ALA A CA 1
ATOM 1457 C C . ALA A 1 188 ? 10.012 -6.230 -11.624 1.00 87.94 188 ALA A C 1
ATOM 1459 O O . ALA A 1 188 ? 10.717 -6.683 -10.733 1.00 87.94 188 ALA A O 1
ATOM 1460 N N . GLY A 1 189 ? 9.677 -4.941 -11.681 1.00 88.44 189 GLY A N 1
ATOM 1461 C CA . GLY A 1 189 ? 10.099 -3.984 -10.665 1.00 88.44 189 GLY A CA 1
ATOM 1462 C C . GLY A 1 189 ? 9.563 -4.343 -9.280 1.00 88.44 189 GLY A C 1
ATOM 1463 O O . GLY A 1 189 ? 10.304 -4.284 -8.304 1.00 88.44 189 GLY A O 1
ATOM 1464 N N . LEU A 1 190 ? 8.310 -4.807 -9.193 1.00 90.19 190 LEU A N 1
ATOM 1465 C CA . LEU A 1 190 ? 7.749 -5.332 -7.944 1.00 90.19 190 LEU A CA 1
ATOM 1466 C C . LEU A 1 190 ? 8.470 -6.604 -7.473 1.00 90.19 190 LEU A C 1
ATOM 1468 O O . LEU A 1 190 ? 8.759 -6.725 -6.287 1.00 90.19 190 LEU A O 1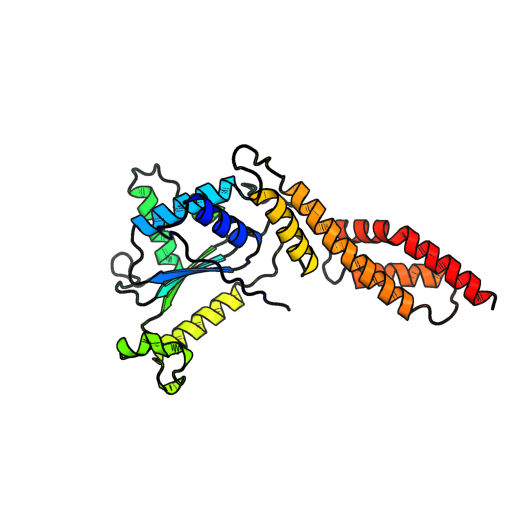
ATOM 1472 N N . ALA A 1 191 ? 8.793 -7.534 -8.377 1.00 90.44 191 ALA A N 1
ATOM 1473 C CA . ALA A 1 191 ? 9.542 -8.742 -8.032 1.00 90.44 191 ALA A CA 1
ATOM 1474 C C . ALA A 1 191 ? 10.950 -8.412 -7.510 1.00 90.44 191 ALA A C 1
ATOM 1476 O O . ALA A 1 191 ? 11.324 -8.896 -6.446 1.00 90.44 191 ALA A O 1
ATOM 1477 N N . SER A 1 192 ? 11.683 -7.526 -8.191 1.00 89.69 192 SER A N 1
ATOM 1478 C CA . SER A 1 192 ? 12.996 -7.040 -7.750 1.00 89.69 192 SER A CA 1
ATOM 1479 C C . SER A 1 192 ? 12.918 -6.314 -6.405 1.00 89.69 192 SER A C 1
ATOM 1481 O O . SER A 1 192 ? 13.793 -6.472 -5.558 1.00 89.69 192 SER A O 1
ATOM 1483 N N . MET A 1 193 ? 11.845 -5.558 -6.155 1.00 87.56 193 MET A N 1
ATOM 1484 C CA . MET A 1 193 ? 11.619 -4.917 -4.859 1.00 87.56 193 MET A CA 1
ATOM 1485 C C . MET A 1 193 ? 11.426 -5.946 -3.734 1.00 87.56 193 MET A C 1
ATOM 1487 O O . MET A 1 193 ? 12.008 -5.793 -2.661 1.00 87.56 193 MET A O 1
ATOM 1491 N N . ILE A 1 194 ? 10.657 -7.014 -3.980 1.00 88.38 194 ILE A N 1
ATOM 1492 C CA . ILE A 1 194 ? 10.452 -8.117 -3.025 1.00 88.38 194 ILE A CA 1
ATOM 1493 C C . ILE A 1 194 ? 11.754 -8.883 -2.778 1.00 88.38 194 ILE A C 1
ATOM 1495 O O . ILE A 1 194 ? 12.076 -9.177 -1.626 1.00 88.38 194 ILE A O 1
ATOM 1499 N N . GLU A 1 195 ? 12.503 -9.198 -3.835 1.00 87.56 195 GLU A N 1
ATOM 1500 C CA . GLU A 1 195 ? 13.794 -9.888 -3.758 1.00 87.56 195 GLU A CA 1
ATOM 1501 C C . GLU A 1 195 ? 14.768 -9.099 -2.878 1.00 87.56 195 GLU A C 1
ATOM 1503 O O . GLU A 1 195 ? 15.223 -9.600 -1.845 1.00 87.56 195 GLU A O 1
ATOM 1508 N N . LYS A 1 196 ? 14.965 -7.814 -3.194 1.00 83.62 196 LYS A N 1
ATOM 1509 C CA . LYS A 1 196 ? 15.856 -6.933 -2.434 1.00 83.62 196 LYS A CA 1
ATOM 1510 C C . LYS A 1 196 ? 15.410 -6.735 -0.988 1.00 83.62 196 LYS A C 1
ATOM 1512 O O . LYS A 1 196 ? 16.235 -6.704 -0.070 1.00 83.62 196 LYS A O 1
ATOM 1517 N N . TRP A 1 197 ? 14.105 -6.613 -0.754 1.00 79.38 197 TRP A N 1
ATOM 1518 C CA . TRP A 1 197 ? 13.565 -6.536 0.601 1.00 79.38 197 TRP A CA 1
ATOM 1519 C C . TRP A 1 197 ? 13.838 -7.814 1.400 1.00 79.38 197 TRP A C 1
ATOM 1521 O O . TRP A 1 197 ? 14.244 -7.747 2.559 1.00 79.38 197 TRP A O 1
ATOM 1531 N N . THR A 1 198 ? 13.676 -8.980 0.776 1.00 81.25 198 THR A N 1
ATOM 1532 C CA . THR A 1 198 ? 13.876 -10.283 1.424 1.00 81.25 198 THR A CA 1
ATOM 1533 C C . THR A 1 198 ? 15.338 -10.501 1.826 1.00 81.25 198 THR A C 1
ATOM 1535 O O . THR A 1 198 ? 15.602 -11.049 2.895 1.00 81.25 198 THR A O 1
ATOM 1538 N N . GLU A 1 199 ? 16.300 -10.015 1.039 1.00 80.38 199 GLU A N 1
ATOM 1539 C CA . GLU A 1 199 ? 17.715 -9.974 1.447 1.00 80.38 199 GLU A CA 1
ATOM 1540 C C . GLU A 1 199 ? 17.926 -9.113 2.701 1.00 80.38 199 GLU A C 1
ATOM 1542 O O . GLU A 1 199 ? 18.707 -9.465 3.583 1.00 80.38 199 GLU A O 1
ATOM 1547 N N . SER A 1 200 ? 17.207 -7.990 2.786 1.00 74.38 200 SER A N 1
ATOM 1548 C CA . SER A 1 200 ? 17.363 -6.988 3.847 1.00 74.38 200 SER A CA 1
ATOM 1549 C C . SER A 1 200 ? 16.715 -7.423 5.163 1.00 74.38 200 SER A C 1
ATOM 1551 O O . SER A 1 200 ? 17.237 -7.158 6.238 1.00 74.38 200 SER A O 1
ATOM 1553 N N . ILE A 1 201 ? 15.564 -8.093 5.108 1.00 74.06 201 ILE A N 1
ATOM 1554 C CA . ILE A 1 201 ? 14.796 -8.456 6.308 1.00 74.06 201 ILE A CA 1
ATOM 1555 C C . ILE A 1 201 ? 15.316 -9.725 6.999 1.00 74.06 201 ILE A C 1
ATOM 1557 O O . ILE A 1 201 ? 15.063 -9.932 8.184 1.00 74.06 201 ILE A O 1
ATOM 1561 N N . ASN A 1 202 ? 16.047 -10.572 6.267 1.00 74.31 202 ASN A N 1
ATOM 1562 C CA . ASN A 1 202 ? 16.594 -11.829 6.781 1.00 74.31 202 ASN A CA 1
ATOM 1563 C C . ASN A 1 202 ? 17.972 -11.673 7.448 1.00 74.31 202 ASN A C 1
ATOM 1565 O O . ASN A 1 202 ? 18.535 -12.666 7.913 1.00 74.31 202 ASN A O 1
ATOM 1569 N N . VAL A 1 203 ? 18.521 -10.455 7.528 1.00 69.38 203 VAL A N 1
ATOM 1570 C CA . VAL A 1 203 ? 19.706 -10.186 8.353 1.00 69.38 203 VAL A CA 1
ATOM 1571 C C . VAL A 1 203 ? 19.299 -9.842 9.793 1.00 69.38 203 VAL A C 1
ATOM 1573 O O . VAL A 1 203 ? 18.244 -9.242 10.009 1.00 69.38 203 VAL A O 1
ATOM 1576 N N . PRO A 1 204 ? 20.107 -10.196 10.813 1.00 67.19 204 PRO A N 1
ATOM 1577 C CA . PRO A 1 204 ? 19.843 -9.783 12.190 1.00 67.19 204 PRO A CA 1
ATOM 1578 C C . PRO A 1 204 ? 19.676 -8.261 12.292 1.00 67.19 204 PRO A C 1
ATOM 1580 O O . PRO A 1 204 ? 20.439 -7.530 11.670 1.00 67.19 204 PRO A O 1
ATOM 1583 N N . VAL A 1 205 ? 18.745 -7.771 13.120 1.00 59.69 205 VAL A N 1
ATOM 1584 C CA . VAL A 1 205 ? 18.429 -6.328 13.246 1.00 59.69 205 VAL A CA 1
ATOM 1585 C C . VAL A 1 205 ? 19.666 -5.472 13.554 1.00 59.69 205 VAL A C 1
ATOM 1587 O O . VAL A 1 205 ? 19.830 -4.401 12.986 1.00 59.69 205 VAL A O 1
ATOM 1590 N N . GLY A 1 206 ? 20.598 -5.962 14.381 1.00 57.69 206 GLY A N 1
ATOM 1591 C CA . GLY A 1 206 ? 21.866 -5.266 14.665 1.00 57.69 206 GLY A CA 1
ATOM 1592 C C . GLY A 1 206 ? 22.875 -5.262 13.505 1.00 57.69 206 GLY A C 1
ATOM 1593 O O . GLY A 1 206 ? 23.888 -4.574 13.559 1.00 57.69 206 GLY A O 1
ATOM 1594 N N . SER A 1 207 ? 22.618 -6.050 12.463 1.00 56.84 207 SER A N 1
ATOM 1595 C CA . SER A 1 207 ? 23.353 -6.103 11.195 1.00 56.84 207 SER A CA 1
ATOM 1596 C C . SER A 1 207 ? 22.534 -5.547 10.031 1.00 56.84 207 SER A C 1
ATOM 1598 O O . SER A 1 207 ? 22.985 -5.647 8.889 1.00 56.84 207 SER A O 1
ATOM 1600 N N . PHE A 1 208 ? 21.363 -4.960 10.308 1.00 56.28 208 PHE A N 1
ATOM 1601 C CA . PHE A 1 208 ? 20.572 -4.236 9.327 1.00 56.28 208 PHE A CA 1
ATOM 1602 C C . PHE A 1 208 ? 21.389 -3.026 8.867 1.00 56.28 208 PHE A C 1
ATOM 1604 O O . PHE A 1 208 ? 21.403 -1.967 9.492 1.00 56.28 208 PHE A O 1
ATOM 1611 N N . ARG A 1 209 ? 22.166 -3.209 7.800 1.00 51.50 209 ARG A N 1
ATOM 1612 C CA . ARG A 1 209 ? 22.771 -2.093 7.087 1.00 51.50 209 ARG A CA 1
ATOM 1613 C C . ARG A 1 209 ? 21.650 -1.473 6.278 1.00 51.50 209 ARG A C 1
ATOM 1615 O O . ARG A 1 209 ? 21.024 -2.171 5.488 1.00 51.50 209 ARG A O 1
ATOM 1622 N N . ALA A 1 210 ? 21.384 -0.195 6.526 1.00 51.91 210 ALA A N 1
ATOM 1623 C CA . ALA A 1 210 ? 20.424 0.573 5.758 1.00 51.91 210 ALA A CA 1
ATOM 1624 C C . ALA A 1 210 ? 20.831 0.515 4.282 1.00 51.91 210 ALA A C 1
ATOM 1626 O O . ALA A 1 210 ? 21.744 1.223 3.860 1.00 51.91 210 ALA A O 1
ATOM 1627 N N . ASN A 1 211 ? 20.181 -0.355 3.513 1.00 59.91 211 ASN A N 1
ATOM 1628 C CA . ASN A 1 211 ? 20.182 -0.202 2.073 1.00 59.91 211 ASN A CA 1
ATOM 1629 C C . ASN A 1 211 ? 19.493 1.140 1.793 1.00 59.91 211 ASN A C 1
ATOM 1631 O O . ASN A 1 211 ? 18.472 1.467 2.407 1.00 59.91 211 ASN A O 1
ATOM 1635 N N . SER A 1 212 ? 20.067 1.955 0.915 1.00 70.25 212 SER A N 1
ATOM 1636 C CA . SER A 1 212 ? 19.485 3.269 0.624 1.00 70.25 212 SER A CA 1
ATOM 1637 C C . SER A 1 212 ? 18.291 3.144 -0.324 1.00 70.25 212 SER A C 1
ATOM 1639 O O . SER A 1 212 ? 18.199 2.197 -1.110 1.00 70.25 212 SER A O 1
ATOM 1641 N N . ALA A 1 213 ? 17.384 4.126 -0.312 1.00 73.69 213 ALA A N 1
ATOM 1642 C CA . ALA A 1 213 ? 16.319 4.199 -1.317 1.00 73.69 213 ALA A CA 1
ATOM 1643 C C . ALA A 1 213 ? 16.891 4.210 -2.749 1.00 73.69 213 ALA A C 1
ATOM 1645 O O . ALA A 1 213 ? 16.283 3.657 -3.662 1.00 73.69 213 ALA A O 1
ATOM 1646 N N . GLN A 1 214 ? 18.097 4.764 -2.932 1.00 77.94 214 GLN A N 1
ATOM 1647 C CA . GLN A 1 214 ? 18.821 4.725 -4.201 1.00 77.94 214 GLN A CA 1
ATOM 1648 C C . GLN A 1 214 ? 19.235 3.307 -4.604 1.00 77.94 214 GLN A C 1
ATOM 1650 O O . GLN A 1 214 ? 19.026 2.929 -5.748 1.00 77.94 214 GLN A O 1
ATOM 1655 N N . GLU A 1 215 ? 19.791 2.510 -3.693 1.00 80.38 215 GLU A N 1
ATOM 1656 C CA . GLU A 1 215 ? 20.199 1.132 -4.007 1.00 80.38 215 GLU A CA 1
ATOM 1657 C C . GLU A 1 215 ? 19.004 0.264 -4.395 1.00 80.38 215 GLU A C 1
ATOM 1659 O O . GLU A 1 215 ? 19.084 -0.540 -5.328 1.00 80.38 215 GLU A O 1
ATOM 1664 N N . LEU A 1 216 ? 17.876 0.447 -3.705 1.00 83.31 216 LEU A N 1
ATOM 1665 C CA . LEU A 1 216 ? 16.637 -0.215 -4.084 1.00 83.31 216 LEU A CA 1
ATOM 1666 C C . LEU A 1 216 ? 16.151 0.272 -5.455 1.00 83.31 216 LEU A C 1
ATOM 1668 O O . LEU A 1 216 ? 15.756 -0.555 -6.275 1.00 83.31 216 LEU A O 1
ATOM 1672 N N . LEU A 1 217 ? 16.216 1.581 -5.726 1.00 84.88 217 LEU A N 1
ATOM 1673 C CA . LEU A 1 217 ? 15.840 2.139 -7.024 1.00 84.88 217 LEU A CA 1
ATOM 1674 C C . LEU A 1 217 ? 16.704 1.538 -8.133 1.00 84.88 217 LEU A C 1
ATOM 1676 O O . LEU A 1 217 ? 16.161 1.053 -9.117 1.00 84.88 217 LEU A O 1
ATOM 1680 N N . ASP A 1 218 ? 18.023 1.500 -7.960 1.00 85.44 218 ASP A N 1
ATOM 1681 C CA . ASP A 1 218 ? 18.963 0.953 -8.942 1.00 85.44 218 ASP A CA 1
ATOM 1682 C C . ASP A 1 218 ? 18.689 -0.530 -9.222 1.00 85.44 218 ASP A C 1
ATOM 1684 O O . ASP A 1 218 ? 18.698 -0.966 -10.377 1.00 85.44 218 ASP A O 1
ATOM 1688 N N . HIS A 1 219 ? 18.380 -1.305 -8.180 1.00 87.69 219 HIS A N 1
ATOM 1689 C CA . HIS A 1 219 ? 18.036 -2.717 -8.318 1.00 87.69 219 HIS A CA 1
ATOM 1690 C C . HIS A 1 219 ? 16.703 -2.922 -9.060 1.00 87.69 219 HIS A C 1
ATOM 1692 O O . HIS A 1 219 ? 16.621 -3.720 -9.996 1.00 87.69 219 HIS A O 1
ATOM 1698 N N . VAL A 1 220 ? 15.669 -2.158 -8.698 1.00 88.44 220 VAL A N 1
ATOM 1699 C CA . VAL A 1 220 ? 14.359 -2.172 -9.371 1.00 88.44 220 VAL A CA 1
ATOM 1700 C C . VAL A 1 220 ? 14.488 -1.742 -10.837 1.00 88.44 220 VAL A C 1
ATOM 1702 O O . VAL A 1 220 ? 13.942 -2.395 -11.729 1.00 88.44 220 VAL A O 1
ATOM 1705 N N . MET A 1 221 ? 15.265 -0.689 -11.101 1.00 88.38 221 MET A N 1
ATOM 1706 C CA . MET A 1 221 ? 15.591 -0.204 -12.442 1.00 88.38 221 MET A CA 1
ATOM 1707 C C . MET A 1 221 ? 16.259 -1.290 -13.284 1.00 88.38 221 MET A C 1
ATOM 1709 O O . MET A 1 221 ? 15.873 -1.498 -14.435 1.00 88.38 221 MET A O 1
ATOM 1713 N N . ALA A 1 222 ? 17.235 -2.009 -12.721 1.00 88.75 222 ALA A N 1
ATOM 1714 C CA . ALA A 1 222 ? 17.913 -3.099 -13.413 1.00 88.75 222 ALA A CA 1
ATOM 1715 C C . ALA A 1 222 ? 16.938 -4.224 -13.805 1.00 88.75 222 ALA A C 1
ATOM 1717 O O . ALA A 1 222 ? 16.984 -4.697 -14.945 1.00 88.75 222 ALA A O 1
ATOM 1718 N N . GLY A 1 223 ? 16.021 -4.601 -12.906 1.00 89.19 223 GLY A N 1
ATOM 1719 C CA . GLY A 1 223 ? 14.977 -5.595 -13.174 1.00 89.19 223 GLY A CA 1
ATOM 1720 C C . GLY A 1 223 ? 14.004 -5.175 -14.283 1.00 89.19 223 GLY A C 1
ATOM 1721 O O . GLY A 1 223 ? 13.734 -5.948 -15.209 1.00 89.19 223 GLY A O 1
ATOM 1722 N N . GLU A 1 224 ? 13.520 -3.929 -14.249 1.00 90.69 224 GLU A N 1
ATOM 1723 C CA . GLU A 1 224 ? 12.648 -3.373 -15.297 1.00 90.69 224 GLU A CA 1
ATOM 1724 C C . GLU A 1 224 ? 13.369 -3.295 -16.655 1.00 90.69 224 GLU A C 1
ATOM 1726 O O . GLU A 1 224 ? 12.805 -3.686 -17.683 1.00 90.69 224 GLU A O 1
ATOM 1731 N N . VAL A 1 225 ? 14.634 -2.854 -16.676 1.00 92.06 225 VAL A N 1
ATOM 1732 C CA . VAL A 1 225 ? 15.446 -2.809 -17.903 1.00 92.06 225 VAL A CA 1
ATOM 1733 C C . VAL A 1 225 ? 15.659 -4.216 -18.456 1.00 92.06 225 VAL A C 1
ATOM 1735 O O . VAL A 1 225 ? 15.505 -4.413 -19.660 1.00 92.06 225 VAL A O 1
ATOM 1738 N N . ALA A 1 226 ? 15.961 -5.210 -17.617 1.00 92.12 226 ALA A N 1
ATOM 1739 C CA . ALA A 1 226 ? 16.158 -6.590 -18.059 1.00 92.12 226 ALA A CA 1
ATOM 1740 C C . ALA A 1 226 ? 14.923 -7.143 -18.792 1.00 92.12 226 ALA A C 1
ATOM 1742 O O . ALA A 1 226 ? 15.053 -7.698 -19.886 1.00 92.12 226 ALA A O 1
ATOM 1743 N N . GLN A 1 227 ? 13.716 -6.918 -18.263 1.00 91.56 227 GLN A N 1
ATOM 1744 C CA . GLN A 1 227 ? 12.486 -7.305 -18.966 1.00 91.56 227 GLN A CA 1
ATOM 1745 C C . GLN A 1 227 ? 12.255 -6.507 -20.251 1.00 91.56 227 GLN A C 1
ATOM 1747 O O . GLN A 1 227 ? 11.832 -7.068 -21.267 1.00 91.56 227 GLN A O 1
ATOM 1752 N N . ALA A 1 228 ? 12.551 -5.206 -20.245 1.00 93.44 228 ALA A N 1
ATOM 1753 C CA . ALA A 1 228 ? 12.432 -4.383 -21.442 1.00 93.44 228 ALA A CA 1
ATOM 1754 C C . ALA A 1 228 ? 13.395 -4.839 -22.553 1.00 93.44 228 ALA A C 1
ATOM 1756 O O . ALA A 1 228 ? 12.999 -4.840 -23.718 1.00 93.44 228 ALA A O 1
ATOM 1757 N N . LYS A 1 229 ? 14.602 -5.324 -22.221 1.00 94.81 229 LYS A N 1
ATOM 1758 C CA . LYS A 1 229 ? 15.527 -5.941 -23.192 1.00 94.81 229 LYS A CA 1
ATOM 1759 C C . LYS A 1 229 ? 14.935 -7.192 -23.843 1.00 94.81 229 LYS A C 1
ATOM 1761 O O . LYS A 1 229 ? 15.031 -7.346 -25.058 1.00 94.81 229 LYS A O 1
ATOM 1766 N N . VAL A 1 230 ? 14.281 -8.061 -23.066 1.00 94.88 230 VAL A N 1
ATOM 1767 C CA . VAL A 1 230 ? 13.602 -9.257 -23.603 1.00 94.88 230 VAL A CA 1
ATOM 1768 C C . VAL A 1 230 ? 12.493 -8.853 -24.577 1.00 94.88 230 VAL A C 1
ATOM 1770 O O . VAL A 1 230 ? 12.378 -9.412 -25.670 1.00 94.88 230 VAL A O 1
ATOM 1773 N N . LYS A 1 231 ? 11.693 -7.843 -24.215 1.00 94.44 231 LYS A N 1
ATOM 1774 C CA . LYS A 1 231 ? 10.651 -7.303 -25.097 1.00 94.44 231 LYS A CA 1
ATOM 1775 C C . LYS A 1 231 ? 11.244 -6.678 -26.364 1.00 94.44 231 LYS A C 1
ATOM 1777 O O . LYS A 1 231 ? 10.741 -6.951 -27.450 1.00 94.44 231 LYS A O 1
ATOM 1782 N N . PHE A 1 232 ? 12.310 -5.889 -26.234 1.00 96.38 232 PHE A N 1
ATOM 1783 C CA . PHE A 1 232 ? 13.044 -5.303 -27.355 1.00 96.38 232 PHE A CA 1
ATOM 1784 C C . PHE A 1 232 ? 13.528 -6.379 -28.332 1.00 96.38 232 PHE A C 1
ATOM 1786 O O . PHE A 1 232 ? 13.253 -6.281 -29.525 1.00 96.38 232 PHE A O 1
ATOM 1793 N N . ALA A 1 233 ? 14.176 -7.436 -27.832 1.00 95.00 233 ALA A N 1
ATOM 1794 C CA . ALA A 1 233 ? 14.674 -8.523 -28.669 1.00 95.00 233 ALA A CA 1
ATOM 1795 C C . ALA A 1 233 ? 13.540 -9.193 -29.459 1.00 95.00 233 ALA A C 1
ATOM 1797 O O . ALA A 1 233 ? 13.673 -9.399 -30.660 1.00 95.00 233 ALA A O 1
ATOM 1798 N N . ARG A 1 234 ? 12.385 -9.439 -28.825 1.00 94.50 234 ARG A N 1
ATOM 1799 C CA . ARG A 1 234 ? 11.204 -9.992 -29.507 1.00 94.50 234 ARG A CA 1
ATOM 1800 C C . ARG A 1 234 ? 10.671 -9.065 -30.607 1.00 94.50 234 ARG A C 1
ATOM 1802 O O . ARG A 1 234 ? 10.332 -9.543 -31.686 1.00 94.50 234 ARG A O 1
ATOM 1809 N N . LEU A 1 235 ? 10.600 -7.757 -30.343 1.00 94.50 235 LEU A N 1
ATOM 1810 C CA . LEU A 1 235 ? 10.158 -6.761 -31.328 1.00 94.50 235 LEU A CA 1
ATOM 1811 C C . LEU A 1 235 ? 11.109 -6.688 -32.524 1.00 94.50 235 LEU A C 1
ATOM 1813 O O . LEU A 1 235 ? 10.651 -6.619 -33.663 1.00 94.50 235 LEU A O 1
ATOM 1817 N N . MET A 1 236 ? 12.419 -6.724 -32.272 1.00 93.81 236 MET A N 1
ATOM 1818 C CA . MET A 1 236 ? 13.422 -6.735 -33.334 1.00 93.81 236 MET A CA 1
ATOM 1819 C C . MET A 1 236 ? 13.348 -8.017 -34.151 1.00 93.81 236 MET A C 1
ATOM 1821 O O . MET A 1 236 ? 13.265 -7.942 -35.371 1.00 93.81 236 MET A O 1
ATOM 1825 N N . GLN A 1 237 ? 13.265 -9.177 -33.501 1.00 90.12 237 GLN A N 1
ATOM 1826 C CA . GLN A 1 237 ? 13.165 -10.459 -34.191 1.00 90.12 237 GLN A CA 1
ATOM 1827 C C . GLN A 1 237 ? 11.961 -10.511 -35.144 1.00 90.12 237 GLN A C 1
ATOM 1829 O O . GLN A 1 237 ? 12.127 -10.924 -36.282 1.00 90.12 237 GLN A O 1
ATOM 1834 N N . SER A 1 238 ? 10.791 -10.001 -34.738 1.00 89.50 238 SER A N 1
ATOM 1835 C CA . SER A 1 238 ? 9.604 -9.934 -35.614 1.00 89.50 238 SER A CA 1
ATOM 1836 C C . SER A 1 238 ? 9.721 -8.975 -36.805 1.00 89.50 238 SER A C 1
ATOM 1838 O O . SER A 1 238 ? 8.867 -8.981 -37.683 1.00 89.50 238 SER A O 1
ATOM 1840 N N . LYS A 1 239 ? 10.726 -8.093 -36.812 1.00 86.38 239 LYS A N 1
ATOM 1841 C CA . LYS A 1 239 ? 10.979 -7.142 -37.904 1.00 86.38 239 LYS A CA 1
ATOM 1842 C C . LYS A 1 239 ? 12.105 -7.611 -38.826 1.00 86.38 239 LYS A C 1
ATOM 1844 O O . LYS A 1 239 ? 12.251 -7.053 -39.906 1.00 86.38 239 LYS A O 1
ATOM 1849 N N . MET A 1 240 ? 12.879 -8.617 -38.424 1.00 83.81 240 MET A N 1
ATOM 1850 C CA . MET A 1 240 ? 14.047 -9.128 -39.152 1.00 83.81 240 MET A CA 1
ATOM 1851 C C . MET A 1 240 ? 13.697 -10.261 -40.133 1.00 83.81 240 MET A C 1
ATOM 1853 O O . MET A 1 240 ? 14.551 -11.075 -40.468 1.00 83.81 240 MET A O 1
ATOM 1857 N N . ASP A 1 241 ? 12.456 -10.308 -40.625 1.00 77.69 241 ASP A N 1
ATOM 1858 C CA . ASP A 1 241 ? 11.990 -11.350 -41.554 1.00 77.69 241 ASP A CA 1
ATOM 1859 C C . ASP A 1 241 ? 12.608 -11.236 -42.963 1.00 77.69 241 ASP A C 1
ATOM 1861 O O . ASP A 1 241 ? 12.567 -12.191 -43.740 1.00 77.69 241 ASP A O 1
ATOM 1865 N N . LYS A 1 242 ? 13.151 -10.066 -43.327 1.00 78.62 242 LYS A N 1
ATOM 1866 C CA . LYS A 1 242 ? 13.819 -9.799 -44.611 1.00 78.62 242 LYS A CA 1
ATOM 1867 C C . LYS A 1 242 ? 14.999 -8.854 -44.411 1.00 78.62 242 LYS A C 1
ATOM 1869 O O . LYS A 1 242 ? 14.946 -7.991 -43.536 1.00 78.62 242 LYS A O 1
ATOM 1874 N N . ALA A 1 243 ? 16.013 -8.982 -45.268 1.00 84.00 243 ALA A N 1
ATOM 1875 C CA . ALA A 1 243 ? 17.118 -8.035 -45.317 1.00 84.00 243 ALA A CA 1
ATOM 1876 C C . ALA A 1 243 ? 16.609 -6.617 -45.632 1.00 84.00 243 ALA A C 1
ATOM 1878 O O . ALA A 1 243 ? 15.798 -6.422 -46.542 1.00 84.00 243 ALA A O 1
ATOM 1879 N N . MET A 1 244 ? 17.095 -5.632 -44.884 1.00 87.62 244 MET A N 1
ATOM 1880 C CA . MET A 1 244 ? 16.769 -4.213 -45.048 1.00 87.62 244 MET A CA 1
ATOM 1881 C C . MET A 1 244 ? 18.032 -3.340 -44.959 1.00 87.62 244 MET A C 1
ATOM 1883 O O . MET A 1 244 ? 19.057 -3.794 -44.462 1.00 87.62 244 MET A O 1
ATOM 1887 N N . PRO A 1 245 ? 18.032 -2.088 -45.435 1.00 89.06 245 PRO A N 1
ATOM 1888 C CA . PRO A 1 245 ? 19.175 -1.191 -45.259 1.00 89.06 245 PRO A CA 1
ATOM 1889 C C . PRO A 1 245 ? 19.541 -0.986 -43.779 1.00 89.06 245 PRO A C 1
ATOM 1891 O O . PRO A 1 245 ? 18.661 -0.908 -42.924 1.00 89.06 245 PRO A O 1
ATOM 1894 N N . GLU A 1 246 ? 20.829 -0.807 -43.459 1.00 90.50 246 GLU A N 1
ATOM 1895 C CA . GLU A 1 246 ? 21.285 -0.582 -42.072 1.00 90.50 246 GLU A CA 1
ATOM 1896 C C . GLU A 1 246 ? 20.556 0.592 -41.393 1.00 90.50 246 GLU A C 1
ATOM 1898 O O . GLU A 1 246 ? 20.183 0.511 -40.222 1.00 90.50 246 GLU A O 1
ATOM 1903 N N . ALA A 1 247 ? 20.299 1.672 -42.138 1.00 91.00 247 ALA A N 1
ATOM 1904 C CA . ALA A 1 247 ? 19.548 2.822 -41.640 1.00 91.00 247 ALA A CA 1
ATOM 1905 C C . ALA A 1 247 ? 18.131 2.438 -41.170 1.00 91.00 247 ALA A C 1
ATOM 1907 O O . ALA A 1 247 ? 17.656 2.957 -40.158 1.00 91.00 247 ALA A O 1
ATOM 1908 N N . GLU A 1 248 ? 17.479 1.496 -41.857 1.00 91.25 248 GLU A N 1
ATOM 1909 C CA . GLU A 1 248 ? 16.162 0.984 -41.472 1.00 91.25 248 GLU A CA 1
ATOM 1910 C C . GLU A 1 248 ? 16.245 0.080 -40.240 1.00 91.25 248 GLU A C 1
ATOM 1912 O O . GLU A 1 248 ? 15.403 0.208 -39.351 1.00 91.25 248 GLU A O 1
ATOM 1917 N N . VAL A 1 249 ? 17.294 -0.746 -40.111 1.00 91.38 249 VAL A N 1
ATOM 1918 C CA . VAL A 1 249 ? 17.546 -1.546 -38.894 1.00 91.38 249 VAL A CA 1
ATOM 1919 C C . VAL A 1 249 ? 17.698 -0.634 -37.673 1.00 91.38 249 VAL A C 1
ATOM 1921 O O . VAL A 1 249 ? 17.063 -0.859 -36.640 1.00 91.38 249 VAL A O 1
ATOM 1924 N N . ARG A 1 250 ? 18.499 0.434 -37.787 1.00 93.44 250 ARG A N 1
ATOM 1925 C CA . ARG A 1 250 ? 18.727 1.388 -36.688 1.00 93.44 250 ARG A CA 1
ATOM 1926 C C . ARG A 1 250 ? 17.463 2.185 -36.349 1.00 93.44 250 ARG A C 1
ATOM 1928 O O . ARG A 1 250 ? 17.151 2.352 -35.169 1.00 93.44 250 ARG A O 1
ATOM 1935 N N . ALA A 1 251 ? 16.685 2.603 -37.349 1.00 93.69 251 ALA A N 1
ATOM 1936 C CA . ALA A 1 251 ? 15.391 3.250 -37.125 1.00 93.69 251 ALA A CA 1
ATOM 1937 C C . ALA A 1 251 ? 14.377 2.302 -36.453 1.00 93.69 251 ALA A C 1
ATOM 1939 O O . ALA A 1 251 ? 13.669 2.691 -35.517 1.00 93.69 251 ALA A O 1
ATOM 1940 N N . ALA A 1 252 ? 14.334 1.036 -36.881 1.00 93.38 252 ALA A N 1
ATOM 1941 C CA . ALA A 1 252 ? 13.499 0.004 -36.277 1.00 93.38 252 ALA A CA 1
ATOM 1942 C C . ALA A 1 252 ? 13.895 -0.266 -34.820 1.00 93.38 252 ALA A C 1
ATOM 1944 O O . ALA A 1 252 ? 13.003 -0.402 -33.978 1.00 93.38 252 ALA A O 1
ATOM 1945 N N . ALA A 1 253 ? 15.197 -0.274 -34.517 1.00 94.12 253 ALA A N 1
ATOM 1946 C CA . ALA A 1 253 ? 15.722 -0.410 -33.164 1.00 94.12 253 ALA A CA 1
ATOM 1947 C C . ALA A 1 253 ? 15.320 0.767 -32.271 1.00 94.12 253 ALA A C 1
ATOM 1949 O O . ALA A 1 253 ? 14.808 0.547 -31.175 1.00 94.12 253 ALA A O 1
ATOM 1950 N N . GLN A 1 254 ? 15.454 2.009 -32.742 1.00 93.19 254 GLN A N 1
ATOM 1951 C CA . GLN A 1 254 ? 15.026 3.178 -31.969 1.00 93.19 254 GLN A CA 1
ATOM 1952 C C . GLN A 1 254 ? 13.524 3.126 -31.656 1.00 93.19 254 GLN A C 1
ATOM 1954 O O . GLN A 1 254 ? 13.110 3.338 -30.516 1.00 93.19 254 GLN A O 1
ATOM 1959 N N . LYS A 1 255 ? 12.703 2.741 -32.641 1.00 93.69 255 LYS A N 1
ATOM 1960 C CA . LYS A 1 255 ? 11.267 2.526 -32.433 1.00 93.69 255 LYS A CA 1
ATOM 1961 C C . LYS A 1 255 ? 10.991 1.372 -31.458 1.00 93.69 255 LYS A C 1
ATOM 1963 O O . LYS A 1 255 ? 10.106 1.484 -30.616 1.00 93.69 255 LYS A O 1
ATOM 1968 N N . ALA A 1 256 ? 11.751 0.280 -31.538 1.00 95.06 256 ALA A N 1
ATOM 1969 C CA . ALA A 1 256 ? 11.619 -0.856 -30.630 1.00 95.06 256 ALA A CA 1
ATOM 1970 C C . ALA A 1 256 ? 12.023 -0.506 -29.188 1.00 95.06 256 ALA A C 1
ATOM 1972 O O . ALA A 1 256 ? 11.397 -1.018 -28.266 1.00 95.06 256 ALA A O 1
ATOM 1973 N N . VAL A 1 257 ? 13.006 0.378 -28.971 1.00 95.00 257 VAL A N 1
ATOM 1974 C CA . VAL A 1 257 ? 13.357 0.902 -27.635 1.00 95.00 257 VAL A CA 1
ATOM 1975 C C . VAL A 1 257 ? 12.186 1.684 -27.043 1.00 95.00 257 VAL A C 1
ATOM 1977 O O . VAL A 1 257 ? 11.792 1.423 -25.907 1.00 95.00 257 VAL A O 1
ATOM 1980 N N . GLU A 1 258 ? 11.582 2.585 -27.820 1.00 93.44 258 GLU A N 1
ATOM 1981 C CA . GLU A 1 258 ? 10.407 3.357 -27.394 1.00 93.44 258 GLU A CA 1
ATOM 1982 C C . GLU A 1 258 ? 9.212 2.446 -27.057 1.00 93.44 258 GLU A C 1
ATOM 1984 O O . GLU A 1 258 ? 8.603 2.554 -25.989 1.00 93.44 258 GLU A O 1
ATOM 1989 N N . GLU A 1 259 ? 8.912 1.479 -27.928 1.00 93.94 259 GLU A N 1
ATOM 1990 C CA . GLU A 1 259 ? 7.842 0.499 -27.710 1.00 93.94 259 GLU A CA 1
ATOM 1991 C C . GLU A 1 259 ? 8.126 -0.432 -26.516 1.00 93.94 259 GLU A C 1
ATOM 1993 O O . GLU A 1 259 ? 7.209 -0.799 -25.765 1.00 93.94 259 GLU A O 1
ATOM 1998 N N . ALA A 1 260 ? 9.384 -0.838 -26.322 1.00 93.75 260 ALA A N 1
ATOM 1999 C CA . ALA A 1 260 ? 9.796 -1.703 -25.224 1.00 93.75 260 ALA A CA 1
ATOM 2000 C C . ALA A 1 260 ? 9.712 -0.983 -23.876 1.00 93.75 260 ALA A C 1
ATOM 2002 O O . ALA A 1 260 ? 9.180 -1.562 -22.926 1.00 93.75 260 ALA A O 1
ATOM 2003 N N . ALA A 1 261 ? 10.144 0.280 -23.811 1.00 91.12 261 ALA A N 1
ATOM 2004 C CA . ALA A 1 261 ? 10.045 1.100 -22.608 1.00 91.12 261 ALA A CA 1
ATOM 2005 C C . ALA A 1 261 ? 8.592 1.400 -22.211 1.00 91.12 261 ALA A C 1
ATOM 2007 O O . ALA A 1 261 ? 8.242 1.451 -21.025 1.00 91.12 261 ALA A O 1
ATOM 2008 N N . GLY A 1 262 ? 7.724 1.514 -23.215 1.00 87.69 262 GLY A N 1
ATOM 2009 C CA . GLY A 1 262 ? 6.301 1.736 -23.036 1.00 87.69 262 GLY A CA 1
ATOM 2010 C C . GLY A 1 262 ? 5.944 3.205 -22.782 1.00 87.69 262 GLY A C 1
ATOM 2011 O O . GLY A 1 262 ? 6.812 4.064 -22.603 1.00 87.69 262 GLY A O 1
ATOM 2012 N N . PRO A 1 263 ? 4.638 3.512 -22.780 1.00 82.00 263 PRO A N 1
ATOM 2013 C CA . PRO A 1 263 ? 4.155 4.882 -22.686 1.00 82.00 263 PRO A CA 1
ATOM 2014 C C . PRO A 1 263 ? 4.510 5.503 -21.330 1.00 82.00 263 PRO A C 1
ATOM 2016 O O . PRO A 1 263 ? 4.317 4.879 -20.287 1.00 82.00 263 PRO A O 1
ATOM 2019 N N . GLY A 1 264 ? 5.005 6.743 -21.353 1.00 77.56 264 GLY A N 1
ATOM 2020 C CA . GLY A 1 264 ? 5.337 7.503 -20.143 1.00 77.56 264 GLY A CA 1
ATOM 2021 C C . GLY A 1 264 ? 6.617 7.060 -19.428 1.00 77.56 264 GLY A C 1
ATOM 2022 O O . GLY A 1 264 ? 6.825 7.458 -18.286 1.00 77.56 264 GLY A O 1
ATOM 2023 N N . ALA A 1 265 ? 7.470 6.247 -20.062 1.00 83.88 265 ALA A N 1
ATOM 2024 C CA . ALA A 1 265 ? 8.767 5.893 -19.494 1.00 83.88 265 ALA A CA 1
ATOM 2025 C C . ALA A 1 265 ? 9.653 7.134 -19.286 1.00 83.88 265 ALA A C 1
ATOM 2027 O O . ALA A 1 265 ? 9.787 7.967 -20.188 1.00 83.88 265 ALA A O 1
ATOM 2028 N N . LEU A 1 266 ? 10.279 7.225 -18.109 1.00 85.75 266 LEU A N 1
ATOM 2029 C CA . LEU A 1 266 ? 11.208 8.300 -17.758 1.00 85.75 266 LEU A CA 1
ATOM 2030 C C . LEU A 1 266 ? 12.413 8.329 -18.710 1.00 85.75 266 LEU A C 1
ATOM 2032 O O . LEU A 1 266 ? 12.874 7.282 -19.169 1.00 85.75 266 LEU A O 1
ATOM 2036 N N . ALA A 1 267 ? 12.967 9.520 -18.956 1.00 86.88 267 ALA A N 1
ATOM 2037 C CA . ALA A 1 267 ? 14.119 9.696 -19.845 1.00 86.88 267 ALA A CA 1
ATOM 2038 C C . ALA A 1 267 ? 15.319 8.829 -19.421 1.00 86.88 267 ALA A C 1
ATOM 2040 O O . ALA A 1 267 ? 15.862 8.100 -20.248 1.00 86.88 267 ALA A O 1
ATOM 2041 N N . GLY A 1 268 ? 15.649 8.810 -18.124 1.00 86.56 268 GLY A N 1
ATOM 2042 C CA . GLY A 1 268 ? 16.736 7.978 -17.595 1.00 86.56 268 GLY A CA 1
ATOM 2043 C C . GLY A 1 268 ? 16.512 6.473 -17.794 1.00 86.56 268 GLY A C 1
ATOM 2044 O O . GLY A 1 268 ? 17.461 5.735 -18.042 1.00 86.56 268 GLY A O 1
ATOM 2045 N N . PHE A 1 269 ? 15.258 6.004 -17.779 1.00 89.44 269 PHE A N 1
ATOM 2046 C CA . PHE A 1 269 ? 14.948 4.607 -18.095 1.00 89.44 269 PHE A CA 1
ATOM 2047 C C . PHE A 1 269 ? 15.179 4.291 -19.574 1.00 89.44 269 PHE A C 1
ATOM 2049 O O . PHE A 1 269 ? 15.760 3.257 -19.903 1.00 89.44 269 PHE A O 1
ATOM 2056 N N . LYS A 1 270 ? 14.749 5.182 -20.476 1.00 90.88 270 LYS A N 1
ATOM 2057 C CA . LYS A 1 270 ? 14.976 5.019 -21.919 1.00 90.88 270 LYS A CA 1
ATOM 2058 C C . LYS A 1 270 ? 16.463 5.026 -22.255 1.00 90.88 270 LYS A C 1
ATOM 2060 O O . LYS A 1 270 ? 16.905 4.209 -23.056 1.00 90.88 270 LYS A O 1
ATOM 2065 N N . GLU A 1 271 ? 17.231 5.903 -21.615 1.00 91.94 271 GLU A N 1
ATOM 2066 C CA . GLU A 1 271 ? 18.686 5.954 -21.756 1.00 91.94 271 GLU A CA 1
ATOM 2067 C C . GLU A 1 271 ? 19.343 4.653 -21.273 1.00 91.94 271 GLU A C 1
ATOM 2069 O O . GLU A 1 271 ? 20.113 4.039 -22.015 1.00 91.94 271 GLU A O 1
ATOM 2074 N N . ALA A 1 272 ? 18.976 4.175 -20.079 1.00 91.88 272 ALA A N 1
ATOM 2075 C CA . ALA A 1 272 ? 19.468 2.911 -19.535 1.00 91.88 272 ALA A CA 1
ATOM 2076 C C . ALA A 1 272 ? 19.122 1.711 -20.434 1.00 91.88 272 ALA A C 1
ATOM 2078 O O . ALA A 1 272 ? 19.969 0.842 -20.663 1.00 91.88 272 ALA A O 1
ATOM 2079 N N . LEU A 1 273 ? 17.905 1.673 -20.988 1.00 94.56 273 LEU A N 1
ATOM 2080 C CA . LEU A 1 273 ? 17.494 0.644 -21.939 1.00 94.56 273 LEU A CA 1
ATOM 2081 C C . LEU A 1 273 ? 18.301 0.725 -23.237 1.00 94.56 273 LEU A C 1
ATOM 2083 O O . LEU A 1 273 ? 18.836 -0.295 -23.660 1.00 94.56 273 LEU A O 1
ATOM 2087 N N . SER A 1 274 ? 18.421 1.917 -23.830 1.00 94.25 274 SER A N 1
ATOM 2088 C CA . SER A 1 274 ? 19.170 2.161 -25.070 1.00 94.25 274 SER A CA 1
ATOM 2089 C C . SER A 1 274 ? 20.623 1.697 -24.943 1.00 94.25 274 SER A C 1
ATOM 2091 O O . SER A 1 274 ? 21.087 0.866 -25.724 1.00 94.25 274 SER A O 1
ATOM 2093 N N . LYS A 1 275 ? 21.306 2.119 -23.870 1.00 94.38 275 LYS A N 1
ATOM 2094 C CA . LYS A 1 275 ? 22.659 1.651 -23.543 1.00 94.38 275 LYS A CA 1
ATOM 2095 C C . LYS A 1 275 ? 22.697 0.133 -23.367 1.00 94.38 275 LYS A C 1
ATOM 2097 O O . LYS A 1 275 ? 23.609 -0.531 -23.845 1.00 94.38 275 LYS A O 1
ATOM 2102 N N . GLY A 1 276 ? 21.691 -0.424 -22.700 1.00 92.25 276 GLY A N 1
ATOM 2103 C CA . GLY A 1 276 ? 21.600 -1.846 -22.409 1.00 92.25 276 GLY A CA 1
ATOM 2104 C C . GLY A 1 276 ? 21.336 -2.756 -23.616 1.00 92.25 276 GLY A C 1
ATOM 2105 O O . GLY A 1 276 ? 21.577 -3.958 -23.485 1.00 92.25 276 GLY A O 1
ATOM 2106 N N . VAL A 1 277 ? 20.844 -2.229 -24.742 1.00 95.75 277 VAL A N 1
ATOM 2107 C CA . VAL A 1 277 ? 20.586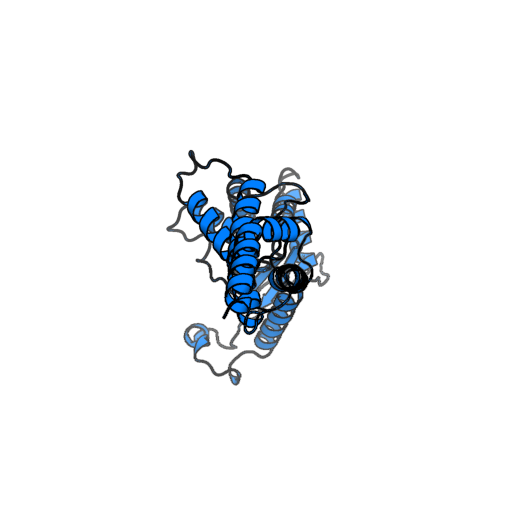 -2.995 -25.978 1.00 95.75 277 VAL A CA 1
ATOM 2108 C C . VAL A 1 277 ? 21.570 -2.679 -27.104 1.00 95.75 277 VAL A C 1
ATOM 2110 O O . VAL A 1 277 ? 21.446 -3.263 -28.175 1.00 95.75 277 VAL A O 1
ATOM 2113 N N . SER A 1 278 ? 22.551 -1.798 -26.882 1.00 94.25 278 SER A N 1
ATOM 2114 C CA . SER A 1 278 ? 23.504 -1.367 -27.915 1.00 94.25 278 SER A CA 1
ATOM 2115 C C . SER A 1 278 ? 24.185 -2.549 -28.616 1.00 94.25 278 SER A C 1
ATOM 2117 O O . SER A 1 278 ? 24.175 -2.624 -29.841 1.00 94.25 278 SER A O 1
ATOM 2119 N N . ASP A 1 279 ? 24.678 -3.528 -27.856 1.00 93.56 279 ASP A N 1
ATOM 2120 C CA . ASP A 1 279 ? 25.334 -4.714 -28.426 1.00 93.56 279 ASP A CA 1
ATOM 2121 C C . ASP A 1 279 ? 24.362 -5.604 -29.222 1.00 93.56 279 ASP A C 1
ATOM 2123 O O . ASP A 1 279 ? 24.740 -6.210 -30.224 1.00 93.56 279 ASP A O 1
ATOM 2127 N N . LEU A 1 280 ? 23.086 -5.660 -28.815 1.00 93.19 280 LEU A N 1
ATOM 2128 C CA . LEU A 1 280 ? 22.052 -6.385 -29.561 1.00 93.19 280 LEU A CA 1
ATOM 2129 C C . LEU A 1 280 ? 21.773 -5.709 -30.905 1.00 93.19 280 LEU A C 1
ATOM 2131 O O . LEU A 1 280 ? 21.572 -6.403 -31.897 1.00 93.19 280 LEU A O 1
ATOM 2135 N N . ILE A 1 281 ? 21.771 -4.372 -30.948 1.00 93.38 281 ILE A N 1
ATOM 2136 C CA . ILE A 1 281 ? 21.578 -3.609 -32.188 1.00 93.38 281 ILE A CA 1
ATOM 2137 C C . ILE A 1 281 ? 22.695 -3.929 -33.180 1.00 93.38 281 ILE A C 1
ATOM 2139 O O . ILE A 1 281 ? 22.400 -4.255 -34.327 1.00 93.38 281 ILE A O 1
ATOM 2143 N N . GLU A 1 282 ? 23.954 -3.910 -32.738 1.00 93.62 282 GLU A N 1
ATOM 2144 C CA . GLU A 1 282 ? 25.088 -4.272 -33.600 1.00 93.62 282 GLU A CA 1
ATOM 2145 C C . GLU A 1 282 ? 25.007 -5.736 -34.068 1.00 93.62 282 GLU A C 1
ATOM 2147 O O . GLU A 1 282 ? 25.293 -6.040 -35.229 1.00 93.62 282 GLU A O 1
ATOM 2152 N N . GLY A 1 283 ? 24.518 -6.640 -33.211 1.00 91.62 283 GLY A N 1
ATOM 2153 C CA . GLY A 1 283 ? 24.203 -8.019 -33.591 1.00 91.62 283 GLY A CA 1
ATOM 2154 C C . GLY A 1 283 ? 23.175 -8.115 -34.725 1.00 91.62 283 GLY A C 1
ATOM 2155 O O . GLY A 1 283 ? 23.405 -8.835 -35.697 1.00 91.62 283 GLY A O 1
ATOM 2156 N N . TYR A 1 284 ? 22.078 -7.355 -34.645 1.00 91.19 284 TYR A N 1
ATOM 2157 C CA . TYR A 1 284 ? 21.057 -7.314 -35.699 1.00 91.19 284 TYR A CA 1
ATOM 2158 C C . TYR A 1 284 ? 21.570 -6.691 -36.998 1.00 91.19 284 TYR A C 1
ATOM 2160 O O . TYR A 1 284 ? 21.256 -7.196 -38.072 1.00 91.19 284 TYR A O 1
ATOM 2168 N N . VAL A 1 285 ? 22.387 -5.634 -36.926 1.00 90.69 285 VAL A N 1
ATOM 2169 C CA . VAL A 1 285 ? 23.014 -5.032 -38.116 1.00 90.69 285 VAL A CA 1
ATOM 2170 C C . VAL A 1 285 ? 23.872 -6.066 -38.842 1.00 90.69 285 VAL A C 1
ATOM 2172 O O . VAL A 1 285 ? 23.748 -6.227 -40.057 1.00 90.69 285 VAL A O 1
ATOM 2175 N N . LYS A 1 286 ? 24.688 -6.823 -38.100 1.00 88.19 286 LYS A N 1
ATOM 2176 C CA . LYS A 1 286 ? 25.516 -7.888 -38.672 1.00 88.19 286 LYS A CA 1
ATOM 2177 C C . LYS A 1 286 ? 24.675 -9.014 -39.280 1.00 88.19 286 LYS A C 1
ATOM 2179 O O . LYS A 1 286 ? 24.906 -9.375 -40.428 1.00 88.19 286 LYS A O 1
ATOM 2184 N N . GLN A 1 287 ? 23.677 -9.518 -38.551 1.00 86.06 287 GLN A N 1
ATOM 2185 C CA . GLN A 1 287 ? 22.770 -10.562 -39.043 1.00 86.06 287 GLN A CA 1
ATOM 2186 C C . GLN A 1 287 ? 22.072 -10.142 -40.343 1.00 86.06 287 GLN A C 1
ATOM 2188 O O . GLN A 1 287 ? 21.916 -10.936 -41.265 1.00 86.06 287 GLN A O 1
ATOM 2193 N N . ASN A 1 288 ? 21.668 -8.880 -40.426 1.00 85.69 288 ASN A N 1
ATOM 2194 C CA . ASN A 1 288 ? 21.003 -8.335 -41.593 1.00 85.69 288 ASN A CA 1
ATOM 2195 C C . ASN A 1 288 ? 21.944 -8.189 -42.807 1.00 85.69 288 ASN A C 1
ATOM 2197 O O . ASN A 1 288 ? 21.510 -8.393 -43.938 1.00 85.69 288 ASN A O 1
ATOM 2201 N N . LEU A 1 289 ? 23.231 -7.885 -42.592 1.00 80.81 289 LEU A N 1
ATOM 2202 C CA . LEU A 1 289 ? 24.241 -7.919 -43.659 1.00 80.81 289 LEU A CA 1
ATOM 2203 C C . LEU A 1 289 ? 24.457 -9.335 -44.202 1.00 80.81 289 LEU A C 1
ATOM 2205 O O . LEU A 1 289 ? 24.660 -9.489 -45.403 1.00 80.81 289 LEU A O 1
ATOM 2209 N N . ASP A 1 290 ? 24.408 -10.347 -43.336 1.00 80.06 290 ASP A N 1
ATOM 2210 C CA . ASP A 1 290 ? 24.521 -11.746 -43.750 1.00 80.06 290 ASP A CA 1
ATOM 2211 C C . ASP A 1 290 ? 23.282 -12.176 -44.561 1.00 80.06 290 ASP A C 1
ATOM 2213 O O . ASP A 1 290 ? 23.434 -12.715 -45.651 1.00 80.06 290 ASP A O 1
ATOM 2217 N N . LEU A 1 291 ? 22.069 -11.801 -44.130 1.00 77.62 291 LEU A N 1
ATOM 2218 C CA . LEU A 1 291 ? 20.823 -12.031 -44.885 1.00 77.62 291 LEU A CA 1
ATOM 2219 C C . LEU A 1 291 ? 20.777 -11.335 -46.256 1.00 77.62 291 LEU A C 1
ATOM 2221 O O . LEU A 1 291 ? 20.016 -11.752 -47.118 1.00 77.62 291 LEU A O 1
ATOM 2225 N N . ALA A 1 292 ? 21.525 -10.245 -46.449 1.00 76.25 292 ALA A N 1
ATOM 2226 C CA . ALA A 1 292 ? 21.598 -9.540 -47.730 1.00 76.25 292 ALA A CA 1
ATOM 2227 C C . ALA A 1 292 ? 22.587 -10.183 -48.721 1.00 76.25 292 ALA A C 1
ATOM 2229 O O . ALA A 1 292 ? 22.637 -9.775 -49.883 1.00 76.25 292 ALA A O 1
ATOM 2230 N N . ARG A 1 293 ? 23.430 -11.111 -48.247 1.00 72.00 293 ARG A N 1
ATOM 2231 C CA . ARG A 1 293 ? 24.425 -11.835 -49.054 1.00 72.00 293 ARG A CA 1
ATOM 2232 C C . ARG A 1 293 ? 23.901 -13.170 -49.588 1.00 72.00 293 ARG A C 1
ATOM 2234 O O . ARG A 1 293 ? 24.459 -13.639 -50.579 1.00 72.00 293 ARG A O 1
ATOM 2241 N N . ASP A 1 294 ? 22.886 -13.735 -48.936 1.00 57.84 294 ASP A N 1
ATOM 2242 C CA . ASP A 1 294 ? 22.159 -14.950 -49.335 1.00 57.84 294 ASP A CA 1
ATOM 2243 C C . ASP A 1 294 ? 21.028 -14.643 -50.3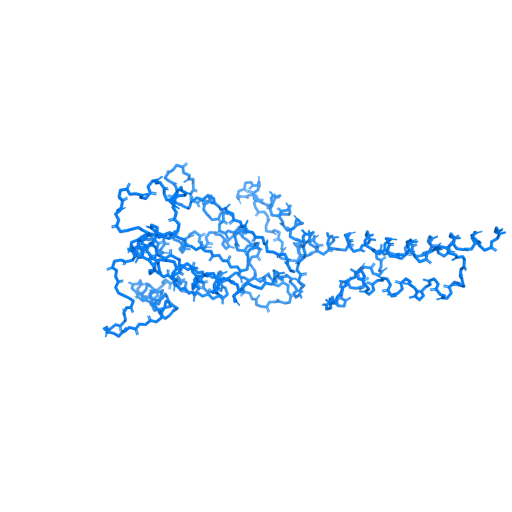37 1.00 57.84 294 ASP A C 1
ATOM 2245 O O . ASP A 1 294 ? 20.796 -15.485 -51.238 1.00 57.84 294 ASP A O 1
#

Organism: NCBI:txid2898

Secondary structure (DSSP, 8-state):
------PPPPSS-TTS-HHHHHHHHHHHHHH-SEEEEEEES---HHHHHHHHHHHHHHHHHS---SS--TTPBPPPEEEEEEET--S--EETTEE--HHHHHHHHHHHHHHHTTT---HHHHHHHH-SEEEEEEE--SSSSGGGGGGGGGS-GGGS-HHHHHHHHHHHHHHHHH-PPPEETTEE--HHHHHHHHHHHHHHHTS-GGG-----HHHHHHHHHHHHHHHHHHHHHHHHHTT-SS---HHHHHHHHHHHHHHHH-TT--HHHHHHHHHHHHHHHHHHHHHHHHHTT-

Sequence (294 aa):
PTVIVLASPGLFAPNRPSLFDAQVLAVLNLLSSVVLYNSQSVIDRDALERLAFAIETAMTLSYFEQHKSDKSISRPHLLSVVQNLQLRLEIRGNAVTGKEWIEDTLKQLDQSNNGTSRINEQFHDFFSSLDLVTLPYPVANTKDLPKLSNLPTSELEPAWLAGVKGLWDKITGLSAAKEMGGMKLRGAGLASMIEKWTESINVPVGSFRANSAQELLDHVMAGEVAQAKVKFARLMQSKMDKAMPEAEVRAAAQKAVEEAAGPGALAGFKEALSKGVSDLIEGYVKQNLDLARD

Foldseek 3Di:
DDDDDDDDPDQPDPPDDLLVLLLRLLLCFQQAQADEAEEEADDDLVNLVSVLVSLVSNCVQHQQDQDPDLFDWRGHEYEYEYEAHPDACDDPRHHDFQQVSVLVVQVVSCVVVVNPDCSSVSCVSRHVGYGYAYAYDQAPDVVCVVVVVVDDSVRTDPRRVVSVVVVVVVCVVSGDQTDGSNDRADPQLSVQLVVVSVVQVPDDPVPNDDDHSVNSVVSSLVRLLVQLLVQLLVQLVVVLPAQDDLVVLVVSSLVSLDVSCHPPRDPVSSVVNCVVCVVVSVVSSVVSVVRVVD

InterPro domains:
  IPR015894 Guanylate-binding protein, N-terminal [PF02263] (3-171)
  IPR027417 P-loop containing nucleoside triphosphate hydrolase [G3DSA:3.40.50.300] (1-203)

pLDDT: mean 88.13, std 9.73, range [47.25, 97.31]